Protein AF-A0A812VQS3-F1 (afdb_monomer)

Foldseek 3Di:
DDDDDDDPPPPPPPPPPVPPPDVVVVVVVVNDDADEDAQDAVVQEDEFEDHYEAAQVGHEREERHEYAYEPHYEYEYNHAHEYAYEYEYFAEYHYEYPLDEDQWANYEYAAEYEYDAPGAYEWENFHYDNPDPQDPPPDPRPPVPQTRFEFHYGHQEYEYQAEEYHFYHTCGQEQQGYEYHAQAYEYQAHEYEFEHGQHQAYQQHYEFEHDLVDAAHYAYYNAYEYYYYLGEHEHAFARHYETHSYEHAHAAYEYEFYNAEEQEQQHHEYAAEYEAHAYEYEFYLGEHDLNYEAQHYEYEAEYEHEHYEYYYENGEYNAYHLHYDYHHYYYHYDYPDPDGYDYYHYNRYYND

Structure (mmCIF, N/CA/C/O backbone):
data_AF-A0A812VQS3-F1
#
_entry.id   AF-A0A812VQS3-F1
#
loop_
_atom_site.group_PDB
_atom_site.id
_atom_site.type_symbol
_atom_site.label_atom_id
_atom_site.label_alt_id
_atom_site.label_comp_id
_atom_site.label_asym_id
_atom_site.label_entity_id
_atom_site.label_seq_id
_atom_site.pdbx_PDB_ins_code
_atom_site.Cartn_x
_atom_site.Cartn_y
_atom_site.Cartn_z
_atom_site.occupancy
_atom_site.B_iso_or_equiv
_atom_site.auth_seq_id
_atom_site.auth_comp_id
_atom_site.auth_asym_id
_atom_site.auth_atom_id
_atom_site.pdbx_PDB_model_num
ATOM 1 N N . MET A 1 1 ? -34.764 -56.916 50.902 1.00 45.16 1 MET A N 1
ATOM 2 C CA . MET A 1 1 ? -34.585 -56.834 49.437 1.00 45.16 1 MET A CA 1
ATOM 3 C C . MET A 1 1 ? -35.850 -56.209 48.860 1.00 45.16 1 MET A C 1
ATOM 5 O O . MET A 1 1 ? -36.800 -56.916 48.571 1.00 45.16 1 MET A O 1
ATOM 9 N N . PHE A 1 2 ? -35.914 -54.875 48.837 1.00 35.06 2 PHE A N 1
ATOM 10 C CA . PHE A 1 2 ? -37.063 -54.120 48.326 1.00 35.06 2 PHE A CA 1
ATOM 11 C C . PHE A 1 2 ? -36.768 -53.722 46.877 1.00 35.06 2 PHE A C 1
ATOM 13 O O . PHE A 1 2 ? -35.858 -52.934 46.632 1.00 35.06 2 PHE A O 1
ATOM 20 N N . MET A 1 3 ? -37.504 -54.300 45.926 1.00 40.59 3 MET A N 1
ATOM 21 C CA . MET A 1 3 ? -37.503 -53.864 44.528 1.00 40.59 3 MET A CA 1
ATOM 22 C C . MET A 1 3 ? -38.554 -52.767 44.367 1.00 40.59 3 MET A C 1
ATOM 24 O O . MET A 1 3 ? -39.749 -53.031 44.463 1.00 40.59 3 MET A O 1
ATOM 28 N N . ILE A 1 4 ? -38.104 -51.536 44.133 1.00 47.97 4 ILE A N 1
ATOM 29 C CA . ILE A 1 4 ? -38.969 -50.423 43.735 1.00 47.97 4 ILE A CA 1
ATOM 30 C C . ILE A 1 4 ? -39.046 -50.446 42.207 1.00 47.97 4 ILE A C 1
ATOM 32 O O . ILE A 1 4 ? -38.079 -50.119 41.520 1.00 47.97 4 ILE A O 1
ATOM 36 N N . ALA A 1 5 ? -40.192 -50.875 41.682 1.00 49.62 5 ALA A N 1
ATOM 37 C CA . ALA A 1 5 ? -40.507 -50.819 40.262 1.00 49.62 5 ALA A CA 1
ATOM 38 C C . ALA A 1 5 ? -40.850 -49.373 39.866 1.00 49.62 5 ALA A C 1
ATOM 40 O O . ALA A 1 5 ? -41.785 -48.780 40.403 1.00 49.62 5 ALA A O 1
ATOM 41 N N . TRP A 1 6 ? -40.085 -48.807 38.932 1.00 51.03 6 TRP A N 1
ATOM 42 C CA . TRP A 1 6 ? -40.378 -47.504 38.333 1.00 51.03 6 TRP A CA 1
ATOM 43 C C . TRP A 1 6 ? -41.437 -47.638 37.224 1.00 51.03 6 TRP A C 1
ATOM 45 O O . TRP A 1 6 ? -41.387 -48.607 36.461 1.00 51.03 6 TRP A O 1
ATOM 55 N N . PRO A 1 7 ? -42.373 -46.683 37.075 1.00 52.94 7 PRO A N 1
ATOM 56 C CA . PRO A 1 7 ? -43.402 -46.757 36.044 1.00 52.94 7 PRO A CA 1
ATOM 57 C C . PRO A 1 7 ? -42.862 -46.448 34.638 1.00 52.94 7 PRO A C 1
ATOM 59 O O . PRO A 1 7 ? -42.091 -45.511 34.432 1.00 52.94 7 PRO A O 1
ATOM 62 N N . ALA A 1 8 ? -43.340 -47.201 33.644 1.00 53.81 8 ALA A N 1
ATOM 63 C CA . ALA A 1 8 ? -42.904 -47.167 32.244 1.00 53.81 8 ALA A CA 1
ATOM 64 C C . ALA A 1 8 ? -43.305 -45.908 31.435 1.00 53.81 8 ALA A C 1
ATOM 66 O O . ALA A 1 8 ? -43.051 -45.852 30.235 1.00 53.81 8 ALA A O 1
ATOM 67 N N . TRP A 1 9 ? -43.903 -44.886 32.052 1.00 51.25 9 TRP A N 1
ATOM 68 C CA . TRP A 1 9 ? -44.364 -43.669 31.363 1.00 51.25 9 TRP A CA 1
ATOM 69 C C . TRP A 1 9 ? -43.404 -42.467 31.467 1.00 51.25 9 TRP A C 1
ATOM 71 O O . TRP A 1 9 ? -43.639 -41.437 30.843 1.00 51.25 9 TRP A O 1
ATOM 81 N N . ALA A 1 10 ? -42.262 -42.598 32.149 1.00 47.66 10 ALA A N 1
ATOM 82 C CA . ALA A 1 10 ? -41.266 -41.525 32.289 1.00 47.66 10 ALA A CA 1
ATOM 83 C C . ALA A 1 10 ? -40.237 -41.435 31.131 1.00 47.66 10 ALA A C 1
ATOM 85 O O . ALA A 1 10 ? -39.088 -41.055 31.349 1.00 47.66 10 ALA A O 1
ATOM 86 N N . ARG A 1 11 ? -40.612 -41.800 29.893 1.00 47.78 11 ARG A N 1
ATOM 87 C CA . ARG A 1 11 ? -39.724 -41.757 28.703 1.00 47.78 11 ARG A CA 1
ATOM 88 C C . ARG A 1 11 ? -40.156 -40.795 27.590 1.00 47.78 11 ARG A C 1
ATOM 90 O O . ARG A 1 11 ? -39.576 -40.819 26.512 1.00 47.78 11 ARG A O 1
ATOM 97 N N . CYS A 1 12 ? -41.094 -39.893 27.863 1.00 46.06 12 CYS A N 1
ATOM 98 C CA . CYS A 1 12 ? -41.371 -38.738 27.004 1.00 46.06 12 CYS A CA 1
ATOM 99 C C . CYS A 1 12 ? -40.948 -37.443 27.702 1.00 46.06 12 CYS A C 1
ATOM 101 O O . CYS A 1 12 ? -41.741 -36.516 27.850 1.00 46.06 12 CYS A O 1
ATOM 103 N N . LEU A 1 13 ? -39.688 -37.363 28.143 1.00 45.84 13 LEU A N 1
ATOM 104 C CA . LEU A 1 13 ? -39.089 -36.057 28.388 1.00 45.84 13 LEU A CA 1
ATOM 105 C C . LEU A 1 13 ? -38.811 -35.458 27.010 1.00 45.84 13 LEU A C 1
ATOM 107 O O . LEU A 1 13 ? -37.831 -35.792 26.347 1.00 45.84 13 LEU A O 1
ATOM 111 N N . CYS A 1 14 ? -39.778 -34.669 26.552 1.00 46.53 14 CYS A N 1
ATOM 112 C CA . CYS A 1 14 ? -39.723 -33.879 25.342 1.00 46.53 14 CYS A CA 1
ATOM 113 C C . CYS A 1 14 ? -38.407 -33.097 25.358 1.00 46.53 14 CYS A C 1
ATOM 115 O O . CYS A 1 14 ? -38.252 -32.136 26.113 1.00 46.53 14 CYS A O 1
ATOM 117 N N . VAL A 1 15 ? -37.447 -33.539 24.548 1.00 49.53 15 VAL A N 1
ATOM 118 C CA . VAL A 1 15 ? -36.278 -32.755 24.173 1.00 49.53 15 VAL A CA 1
ATOM 119 C C . VAL A 1 15 ? -36.818 -31.617 23.310 1.00 49.53 15 VAL A C 1
ATOM 121 O O . VAL A 1 15 ? -36.749 -31.637 22.086 1.00 49.53 15 VAL A O 1
ATOM 124 N N . ILE A 1 16 ? -37.412 -30.617 23.961 1.00 49.47 16 ILE A N 1
ATOM 125 C CA . ILE A 1 16 ? -37.501 -29.273 23.414 1.00 49.47 16 ILE A CA 1
ATOM 126 C C . ILE A 1 16 ? -36.060 -28.776 23.478 1.00 49.47 16 ILE A C 1
ATOM 128 O O . ILE A 1 16 ? -35.657 -28.062 24.393 1.00 49.47 16 ILE A O 1
ATOM 132 N N . LEU A 1 17 ? -35.243 -29.224 22.520 1.00 50.31 17 LEU A N 1
ATOM 133 C CA . LEU A 1 17 ? -34.121 -28.428 22.062 1.00 50.31 17 LEU A CA 1
ATOM 134 C C . LEU A 1 17 ? -34.777 -27.141 21.592 1.00 50.31 17 LEU A C 1
ATOM 136 O O . LEU A 1 17 ? -35.300 -27.073 20.482 1.00 50.31 17 LEU A O 1
ATOM 140 N N . ALA A 1 18 ? -34.850 -26.162 22.494 1.00 49.78 18 ALA A N 1
ATOM 141 C CA . ALA A 1 18 ? -35.115 -24.793 22.130 1.00 49.78 18 ALA A CA 1
ATOM 142 C C . ALA A 1 18 ? -34.107 -24.501 21.025 1.00 49.78 18 ALA A C 1
ATOM 144 O O . ALA A 1 18 ? -32.900 -24.431 21.269 1.00 49.78 18 ALA A O 1
ATOM 145 N N . VAL A 1 19 ? -34.599 -24.473 19.787 1.00 57.62 19 VAL A N 1
ATOM 146 C CA . VAL A 1 19 ? -33.839 -24.041 18.628 1.00 57.62 19 VAL A CA 1
ATOM 147 C C . VAL A 1 19 ? -33.639 -22.559 18.871 1.00 57.62 19 VAL A C 1
ATOM 149 O O . VAL A 1 19 ? -34.411 -21.730 18.402 1.00 57.62 19 VAL A O 1
ATOM 152 N N . PHE A 1 20 ? -32.659 -22.226 19.711 1.00 54.69 20 PHE A N 1
ATOM 153 C CA . PHE A 1 20 ? -32.191 -20.868 19.840 1.00 54.69 20 PHE A CA 1
ATOM 154 C C . PHE A 1 20 ? -31.740 -20.493 18.433 1.00 54.69 20 PHE A C 1
ATOM 156 O O . PHE A 1 20 ? -30.855 -21.168 17.886 1.00 54.69 20 PHE A O 1
ATOM 163 N N . PRO A 1 21 ? -32.391 -19.510 17.788 1.00 58.94 21 PRO A N 1
ATOM 164 C CA . PRO A 1 21 ? -31.934 -19.057 16.493 1.00 58.94 21 PRO A CA 1
ATOM 165 C C . PRO A 1 21 ? -30.455 -18.712 16.654 1.00 58.94 21 PRO A C 1
ATOM 167 O O . PRO A 1 21 ? -30.078 -18.001 17.587 1.00 58.94 21 PRO A O 1
ATOM 170 N N . ARG A 1 22 ? -29.602 -19.287 15.793 1.00 60.00 22 ARG A N 1
ATOM 171 C CA . ARG A 1 22 ? -28.172 -18.949 15.766 1.00 60.00 22 ARG A CA 1
ATOM 172 C C . ARG A 1 22 ? -28.059 -17.425 15.807 1.00 60.00 22 ARG A C 1
ATOM 174 O O . ARG A 1 22 ? -28.824 -16.766 15.107 1.00 60.00 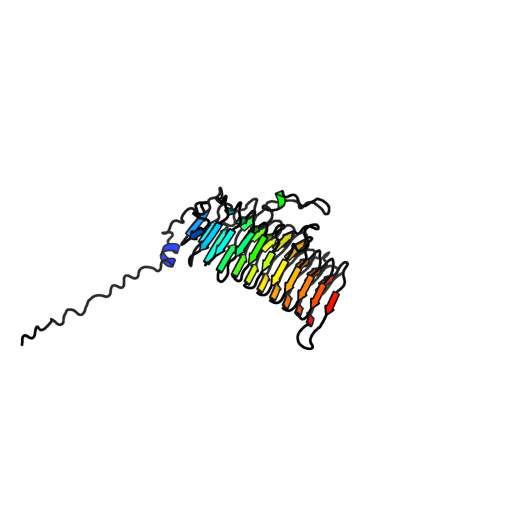22 ARG A O 1
ATOM 181 N N . ALA A 1 23 ? -27.129 -16.879 16.589 1.00 61.50 23 ALA A N 1
ATOM 182 C CA . ALA A 1 23 ? -26.964 -15.430 16.761 1.00 61.50 23 ALA A CA 1
ATOM 183 C C . ALA A 1 23 ? -26.954 -14.661 15.419 1.00 61.50 23 ALA A C 1
ATOM 185 O O . ALA A 1 23 ? -27.573 -13.608 15.296 1.00 61.50 23 ALA A O 1
ATOM 186 N N . SER A 1 24 ? -26.394 -15.269 14.367 1.00 59.22 24 SER A N 1
ATOM 187 C CA . SER A 1 24 ? -26.394 -14.733 13.000 1.00 59.22 24 SER A CA 1
ATOM 188 C C . SER A 1 24 ? -27.780 -14.561 12.353 1.00 59.22 24 SER A C 1
ATOM 190 O O . SER A 1 24 ? -27.934 -13.768 11.427 1.00 59.22 24 SER A O 1
ATOM 192 N N . HIS A 1 25 ? -28.803 -15.289 12.806 1.00 60.12 25 HIS A N 1
ATOM 193 C CA . HIS A 1 25 ? -30.193 -15.117 12.376 1.00 60.12 25 HIS A CA 1
ATOM 194 C C . HIS A 1 25 ? -30.860 -13.946 13.115 1.00 60.12 25 HIS A C 1
ATOM 196 O O . HIS A 1 25 ? -31.610 -13.197 12.497 1.00 60.12 25 HIS A O 1
ATOM 202 N N . MET A 1 26 ? -30.554 -13.734 14.402 1.00 59.62 26 MET A N 1
ATOM 203 C CA . MET A 1 26 ? -31.067 -12.584 15.166 1.00 59.62 26 MET A CA 1
ATOM 204 C C . MET A 1 26 ? -30.457 -11.253 14.706 1.00 59.62 26 MET A C 1
ATOM 206 O O . MET A 1 26 ? -31.154 -10.240 14.679 1.00 59.62 26 MET A O 1
ATOM 210 N N . GLU A 1 27 ? -29.200 -11.255 14.253 1.00 59.44 27 GLU A N 1
ATOM 211 C CA . GLU A 1 27 ? -28.574 -10.080 13.627 1.00 59.44 27 GLU A CA 1
ATOM 212 C C . GLU A 1 27 ? -29.280 -9.647 12.339 1.00 59.44 27 GLU A C 1
ATOM 214 O O . GLU A 1 27 ? -29.502 -8.455 12.137 1.00 59.44 27 GLU A O 1
ATOM 219 N N . ARG A 1 28 ? -29.709 -10.591 11.487 1.00 61.34 28 ARG A N 1
ATOM 220 C CA . ARG A 1 28 ? -30.479 -10.254 10.271 1.00 61.34 28 ARG A CA 1
ATOM 221 C C . ARG A 1 28 ? -31.841 -9.642 10.576 1.00 61.34 28 ARG A C 1
ATOM 223 O O . ARG A 1 28 ? -32.379 -8.929 9.738 1.00 61.34 28 ARG A O 1
ATOM 230 N N . LEU A 1 29 ? -32.389 -9.921 11.755 1.00 73.44 29 LEU A N 1
ATOM 231 C CA . LEU A 1 29 ? -33.653 -9.354 12.212 1.00 73.44 29 LEU A CA 1
ATOM 232 C C . LEU A 1 29 ? -33.477 -7.974 12.871 1.00 73.44 29 LEU A C 1
ATOM 234 O O . LEU A 1 29 ? -34.452 -7.425 13.375 1.00 73.44 29 LEU A O 1
ATOM 238 N N . GLY A 1 30 ? -32.258 -7.413 12.889 1.00 66.56 30 GLY A N 1
ATOM 239 C CA . GLY A 1 30 ? -31.988 -6.084 13.446 1.00 66.56 30 GLY A CA 1
ATOM 240 C C . GLY A 1 30 ? -32.137 -5.999 14.968 1.00 66.56 30 GLY A C 1
ATOM 241 O O . GLY A 1 30 ? -32.301 -4.908 15.504 1.00 66.56 30 GLY A O 1
ATOM 242 N N . MET A 1 31 ? -32.105 -7.134 15.678 1.00 72.62 31 MET A N 1
ATOM 243 C CA . MET A 1 31 ? -32.387 -7.176 17.120 1.00 72.62 31 MET A CA 1
ATOM 244 C C . MET A 1 31 ? -31.191 -6.801 18.008 1.00 72.62 31 MET A C 1
ATOM 246 O O . MET A 1 31 ? -31.374 -6.580 19.202 1.00 72.62 31 MET A O 1
ATOM 250 N N . VAL A 1 32 ? -29.975 -6.721 17.458 1.00 78.94 32 VAL A N 1
ATOM 251 C CA . VAL A 1 32 ? -28.779 -6.308 18.208 1.00 78.94 32 VAL A CA 1
ATOM 252 C C . VAL A 1 32 ? -28.392 -4.905 17.763 1.00 78.94 32 VAL A C 1
ATOM 254 O O . VAL A 1 32 ? -27.900 -4.717 16.650 1.00 78.94 32 VAL A O 1
ATOM 257 N N . GLN A 1 33 ? -28.630 -3.914 18.623 1.00 88.81 33 GLN A N 1
ATOM 258 C CA . GLN A 1 33 ? -28.158 -2.558 18.363 1.00 88.81 33 GLN A CA 1
ATOM 259 C C . GLN A 1 33 ? -26.628 -2.511 18.492 1.00 88.81 33 GLN A C 1
ATOM 261 O O . GLN A 1 33 ? -26.087 -3.027 19.475 1.00 88.81 33 G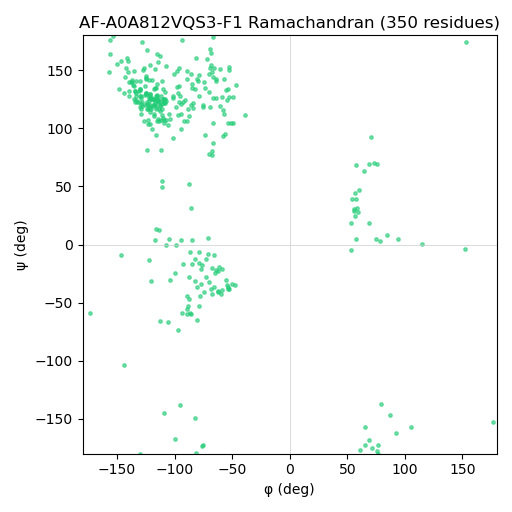LN A O 1
ATOM 266 N N . PRO A 1 34 ? -25.914 -1.922 17.517 1.00 92.62 34 PRO A N 1
ATOM 267 C CA . PRO A 1 34 ? -24.470 -1.784 17.602 1.00 92.62 34 PRO A CA 1
ATOM 268 C C . PRO A 1 34 ? -24.091 -0.881 18.779 1.00 92.62 34 PRO A C 1
ATOM 270 O O . PRO A 1 34 ? -24.755 0.114 19.070 1.00 92.62 34 PRO A O 1
ATOM 273 N N . THR A 1 35 ? -23.001 -1.228 19.457 1.00 96.94 35 THR A N 1
ATOM 274 C CA . THR A 1 35 ? -22.474 -0.447 20.581 1.00 96.94 35 THR A CA 1
ATOM 275 C C . THR A 1 35 ? -21.627 0.700 20.043 1.00 96.94 35 THR A C 1
ATOM 277 O O . THR A 1 35 ? -20.779 0.496 19.179 1.00 96.94 35 THR A O 1
ATOM 280 N N . VAL A 1 36 ? -21.806 1.920 20.542 1.00 97.31 36 VAL A N 1
ATOM 281 C CA . VAL A 1 36 ? -20.925 3.029 20.146 1.00 97.31 36 VAL A CA 1
ATOM 282 C C . VAL A 1 36 ? -19.502 2.727 20.620 1.00 97.31 36 VAL A C 1
ATOM 284 O O . VAL A 1 36 ? -19.283 2.443 21.799 1.00 97.31 36 VAL A O 1
ATOM 287 N N . LEU A 1 37 ? -18.530 2.776 19.706 1.00 97.12 37 LEU A N 1
ATOM 288 C CA . LEU A 1 37 ? -17.126 2.620 20.054 1.00 97.12 37 LEU A CA 1
ATOM 289 C C . LEU A 1 37 ? -16.683 3.846 20.852 1.00 97.12 37 LEU A C 1
ATOM 291 O O . LEU A 1 37 ? -16.730 4.986 20.383 1.00 97.12 37 LEU A O 1
ATOM 295 N N . ASP A 1 38 ? -16.279 3.592 22.083 1.00 95.38 38 ASP A N 1
ATOM 296 C CA . ASP A 1 38 ? -15.711 4.600 22.962 1.00 95.38 38 ASP A CA 1
ATOM 297 C C . ASP A 1 38 ? -14.207 4.726 22.681 1.00 95.38 38 ASP A C 1
ATOM 299 O O . ASP A 1 38 ? -13.530 3.720 22.476 1.00 95.38 38 ASP A O 1
ATOM 303 N N . ALA A 1 39 ? -13.685 5.949 22.641 1.00 93.62 39 ALA A N 1
ATOM 304 C CA . ALA A 1 39 ? -12.304 6.230 22.251 1.00 93.62 39 ALA A CA 1
ATOM 305 C C . ALA A 1 39 ? -11.346 6.159 23.447 1.00 93.62 39 ALA A C 1
ATOM 307 O O . ALA A 1 39 ? -10.608 7.094 23.737 1.00 93.62 39 ALA A O 1
ATOM 308 N N . ARG A 1 40 ? -11.405 5.050 24.188 1.00 94.69 40 ARG A N 1
ATOM 309 C CA . ARG A 1 40 ? -10.562 4.806 25.366 1.00 94.69 40 ARG A CA 1
ATOM 310 C C . ARG A 1 40 ? -9.805 3.501 25.212 1.00 94.69 40 ARG A C 1
ATOM 312 O O . ARG A 1 40 ? -10.416 2.481 24.888 1.00 94.69 40 ARG A O 1
ATOM 319 N N . CYS A 1 41 ? -8.499 3.535 25.444 1.00 93.81 41 CYS A N 1
ATOM 320 C CA . CYS A 1 41 ? -7.654 2.348 25.474 1.00 93.81 41 CYS A CA 1
ATOM 321 C C . CYS A 1 41 ? -7.166 2.119 26.904 1.00 93.81 41 CYS A C 1
ATOM 323 O O . CYS A 1 41 ? -6.076 2.542 27.286 1.00 93.81 41 CYS A O 1
ATOM 325 N N . ASP A 1 42 ? -8.022 1.512 27.724 1.00 87.25 42 ASP A N 1
ATOM 326 C CA . ASP A 1 42 ? -7.744 1.322 29.145 1.00 87.25 42 ASP A CA 1
ATOM 327 C C . ASP A 1 42 ? -6.475 0.468 29.316 1.00 87.25 42 ASP A C 1
ATOM 329 O O . ASP A 1 42 ? -6.396 -0.661 28.839 1.00 87.25 42 ASP A O 1
ATOM 333 N N . SER A 1 43 ? -5.443 1.027 29.955 1.00 89.44 43 SER A N 1
ATOM 334 C CA . SER A 1 43 ? -4.135 0.365 30.114 1.00 89.44 43 SER A CA 1
ATOM 335 C C . SER A 1 43 ? -3.436 -0.007 28.792 1.00 89.44 43 SER A C 1
ATOM 337 O O . SER A 1 43 ? -2.658 -0.959 28.755 1.00 89.44 43 SER A O 1
ATOM 339 N N . GLY A 1 44 ? -3.699 0.734 27.709 1.00 93.69 44 GLY A N 1
ATOM 340 C CA . GLY A 1 44 ? -3.047 0.543 26.407 1.00 93.69 44 GLY A CA 1
ATOM 341 C C . GLY A 1 44 ? -3.594 -0.626 25.583 1.00 93.69 44 GLY A C 1
ATOM 342 O O . GLY A 1 44 ? -3.105 -0.874 24.483 1.00 93.69 44 GLY A O 1
ATOM 343 N N . GLN A 1 45 ? -4.625 -1.332 26.061 1.00 96.81 45 GLN A N 1
ATOM 344 C CA . GLN A 1 45 ? -5.278 -2.404 25.312 1.00 96.81 45 GLN A CA 1
ATOM 345 C C . GLN A 1 45 ? -6.799 -2.331 25.452 1.00 96.81 45 GLN A C 1
ATOM 347 O O . GLN A 1 45 ? -7.343 -2.136 26.532 1.00 96.81 45 GLN A O 1
ATOM 352 N N . ARG A 1 46 ? -7.517 -2.584 24.359 1.00 96.56 46 ARG A N 1
ATOM 353 C CA . ARG A 1 46 ? -8.973 -2.698 24.352 1.00 96.56 46 ARG A CA 1
ATOM 354 C C . ARG A 1 46 ? -9.406 -3.970 23.642 1.00 96.56 46 ARG A C 1
ATOM 356 O O . ARG A 1 46 ? -9.173 -4.150 22.448 1.00 96.56 46 ARG A O 1
ATOM 363 N N . GLN A 1 47 ? -10.083 -4.842 24.380 1.00 97.25 47 GLN A N 1
ATOM 364 C CA . GLN A 1 47 ? -10.721 -6.024 23.816 1.00 97.25 47 GLN A CA 1
ATOM 365 C C . GLN A 1 47 ? -12.113 -5.673 23.286 1.00 97.25 47 GLN A C 1
ATOM 367 O O . GLN A 1 47 ? -12.891 -4.988 23.951 1.00 97.25 47 GLN A O 1
ATOM 372 N N . LEU A 1 48 ? -12.424 -6.144 22.085 1.00 97.44 48 LEU A N 1
ATOM 373 C CA . LEU A 1 48 ? -13.678 -5.891 21.390 1.00 97.44 48 LEU A CA 1
ATOM 374 C C . LEU A 1 48 ? -14.372 -7.220 21.073 1.00 97.44 48 LEU A C 1
ATOM 376 O O . LEU A 1 48 ? -13.721 -8.203 20.718 1.00 97.44 48 LEU A O 1
ATOM 380 N N . SER A 1 49 ? -15.699 -7.238 21.195 1.00 97.44 49 SER A N 1
ATOM 381 C CA . SER A 1 49 ? -16.544 -8.370 20.803 1.00 97.44 49 SER A CA 1
ATOM 382 C C . SER A 1 49 ? -17.909 -7.898 20.323 1.00 97.44 49 SER A C 1
ATOM 384 O O . SER A 1 49 ? -18.550 -7.093 20.997 1.00 97.44 49 SER A O 1
ATOM 386 N N . GLY A 1 50 ? -18.381 -8.437 19.200 1.00 96.12 50 GLY A N 1
ATOM 387 C CA . GLY A 1 50 ? -19.669 -8.065 18.613 1.00 96.12 50 GLY A CA 1
ATOM 388 C C . GLY A 1 50 ? -19.570 -6.857 17.681 1.00 96.12 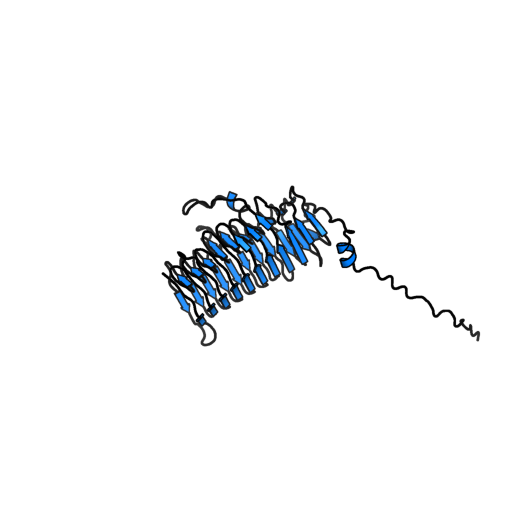50 GLY A C 1
ATOM 389 O O . GLY A 1 50 ? -18.581 -6.699 16.964 1.00 96.12 50 GLY A O 1
ATOM 390 N N . HIS A 1 51 ? -20.621 -6.038 17.639 1.00 97.00 51 HIS A N 1
ATOM 391 C CA . HIS A 1 51 ? -20.785 -4.974 16.646 1.00 97.00 51 HIS A CA 1
ATOM 392 C C . HIS A 1 51 ? -20.626 -3.587 17.263 1.00 97.00 51 HIS A C 1
ATOM 394 O O . HIS A 1 51 ? -21.355 -3.222 18.188 1.00 97.00 51 HIS A O 1
ATOM 400 N N . TYR A 1 52 ? -19.720 -2.800 16.690 1.00 98.12 52 TYR A N 1
ATOM 401 C CA . TYR A 1 52 ? -19.433 -1.437 17.098 1.00 98.12 52 TYR A CA 1
ATOM 402 C C . TYR A 1 52 ? -19.742 -0.424 15.999 1.00 98.12 52 TYR A C 1
ATOM 404 O O . TYR A 1 52 ? -19.624 -0.720 14.810 1.00 98.12 52 TYR A O 1
ATOM 412 N N . LEU A 1 53 ? -20.093 0.787 16.419 1.00 97.69 53 LEU A N 1
ATOM 413 C CA . LEU A 1 53 ? -20.356 1.938 15.564 1.00 97.69 53 LEU A CA 1
ATOM 414 C C . LEU A 1 53 ? -19.409 3.086 15.924 1.00 97.69 53 LEU A C 1
ATOM 416 O O . LEU A 1 53 ? -19.338 3.486 17.088 1.00 97.69 53 LEU A O 1
ATOM 420 N N . VAL A 1 54 ? -18.741 3.665 14.933 1.00 97.62 54 VAL A N 1
ATOM 421 C CA . VAL A 1 54 ? -18.099 4.980 15.047 1.00 97.62 54 VAL A CA 1
ATOM 422 C C . VAL A 1 54 ? -19.051 6.003 14.424 1.00 97.62 54 VAL A C 1
ATOM 424 O O . VAL A 1 54 ? -19.370 5.863 13.243 1.00 97.62 54 VAL A O 1
ATOM 427 N N . PRO A 1 55 ? -19.556 6.989 15.188 1.00 96.88 55 PRO A N 1
ATOM 428 C CA . PRO A 1 55 ? -20.514 7.970 14.676 1.00 96.88 55 PRO A CA 1
ATOM 429 C C . PRO A 1 55 ? -19.865 8.931 13.672 1.00 96.88 55 PRO A C 1
ATOM 431 O O . PRO A 1 55 ? -18.644 9.006 13.597 1.00 96.88 55 PRO A O 1
ATOM 434 N N . GLU A 1 56 ? -20.682 9.711 12.959 1.00 94.94 56 GLU A N 1
ATOM 435 C CA . GLU A 1 56 ? -20.255 10.670 11.919 1.00 94.94 56 GLU A CA 1
ATOM 436 C C . GLU A 1 56 ? -19.186 11.666 12.388 1.00 94.94 56 GLU A C 1
ATOM 438 O O . GLU A 1 56 ? -18.256 11.976 11.651 1.00 94.94 56 GLU A O 1
ATOM 443 N N . VAL A 1 57 ? -19.264 12.112 13.646 1.00 94.81 57 VAL A N 1
ATOM 444 C CA . VAL A 1 57 ? -18.255 13.004 14.253 1.00 94.81 57 VAL A CA 1
ATOM 445 C C . VAL A 1 57 ? -16.876 12.349 14.412 1.00 94.81 57 VAL A C 1
ATOM 447 O O . VAL A 1 57 ? -15.914 13.020 14.770 1.00 94.81 57 VAL A O 1
ATOM 450 N N . GLY A 1 58 ? -16.778 11.041 14.179 1.00 95.94 58 GLY A N 1
ATOM 451 C CA . GLY A 1 58 ? -15.566 10.260 14.337 1.00 95.94 58 GLY A CA 1
ATOM 452 C C . GLY A 1 58 ? -15.215 9.948 15.792 1.00 95.94 58 GLY A C 1
ATOM 453 O O . GLY A 1 58 ? -15.952 10.246 16.747 1.00 95.94 58 GLY A O 1
ATOM 454 N N . ARG A 1 59 ? -14.076 9.280 15.956 1.00 97.19 59 ARG A N 1
ATOM 455 C CA . ARG A 1 59 ? -13.460 8.934 17.240 1.00 97.19 59 ARG A CA 1
ATOM 456 C C . ARG A 1 59 ? -11.947 9.023 17.112 1.00 97.19 59 ARG A C 1
ATOM 458 O O . ARG A 1 59 ? -11.390 8.395 16.220 1.00 97.19 59 ARG A O 1
ATOM 465 N N . THR A 1 60 ? -11.319 9.727 18.049 1.00 97.00 60 THR A N 1
ATOM 466 C CA . THR A 1 60 ? -9.861 9.850 18.145 1.00 97.00 60 THR A CA 1
ATOM 467 C C . THR A 1 60 ? -9.385 9.238 19.452 1.00 97.00 60 THR A C 1
ATOM 469 O O . THR A 1 60 ? -9.863 9.627 20.516 1.00 97.00 60 THR A O 1
ATOM 472 N N . PHE A 1 61 ? -8.447 8.301 19.376 1.00 97.00 61 PHE A N 1
ATOM 473 C CA . PHE A 1 61 ? -7.707 7.781 20.522 1.00 97.00 61 PHE A CA 1
ATOM 474 C C . PHE A 1 61 ? -6.440 8.625 20.711 1.00 97.00 61 PHE A C 1
ATOM 476 O O . PHE A 1 61 ? -5.663 8.758 19.768 1.00 97.00 61 PHE A O 1
ATOM 483 N N . SER A 1 62 ? -6.240 9.193 21.901 1.00 95.56 62 SER A N 1
ATOM 484 C CA . SER A 1 62 ? -5.112 10.089 22.215 1.00 95.56 62 SER A CA 1
ATOM 485 C C . SER A 1 62 ? -3.778 9.377 22.436 1.00 95.56 62 SER A C 1
ATOM 487 O O . SER A 1 62 ? -2.721 9.984 22.326 1.00 95.56 62 SER A O 1
ATOM 489 N N . ASP A 1 63 ? -3.819 8.088 22.760 1.00 95.06 63 ASP A N 1
ATOM 490 C CA . ASP A 1 63 ? -2.654 7.325 23.201 1.00 95.06 63 ASP A CA 1
ATOM 491 C C . ASP A 1 63 ? -2.421 6.099 22.317 1.00 95.06 63 ASP A C 1
ATOM 493 O O . ASP A 1 63 ? -3.298 5.675 21.552 1.00 95.06 63 ASP A O 1
ATOM 497 N N . ASP A 1 64 ? -1.241 5.499 22.473 1.00 97.19 64 ASP A N 1
ATOM 498 C CA . ASP A 1 64 ? -0.937 4.188 21.913 1.00 97.19 64 ASP A CA 1
ATOM 499 C C . ASP A 1 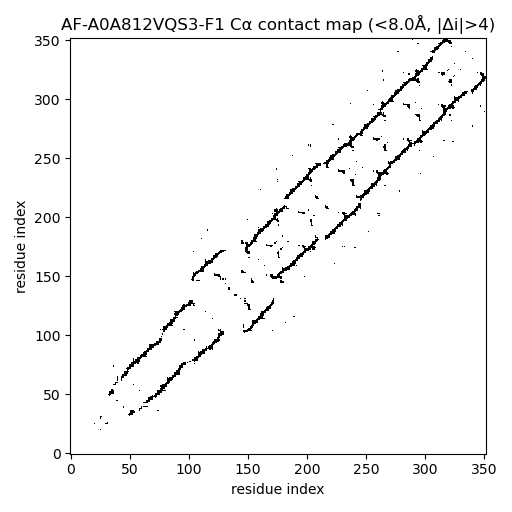64 ? -1.998 3.170 22.343 1.00 97.19 64 ASP A C 1
ATOM 501 O O . ASP A 1 64 ? -2.385 3.087 23.515 1.00 97.19 64 ASP A O 1
ATOM 505 N N . CYS A 1 65 ? -2.477 2.376 21.389 1.00 98.25 65 CYS A N 1
ATOM 506 C CA . CYS A 1 65 ? -3.571 1.457 21.650 1.00 98.25 65 CYS A CA 1
ATOM 507 C C . CYS A 1 65 ? -3.383 0.101 20.979 1.00 98.25 65 CYS A C 1
ATOM 509 O O . CYS A 1 65 ? -2.982 -0.008 19.824 1.00 98.25 65 CYS A O 1
ATOM 511 N N . HIS A 1 66 ? -3.742 -0.960 21.694 1.00 98.31 66 HIS A N 1
ATOM 512 C CA . HIS A 1 66 ? -3.852 -2.309 21.158 1.00 98.31 66 HIS A CA 1
ATOM 513 C C . HIS A 1 66 ? -5.321 -2.730 21.087 1.00 98.31 66 HIS A C 1
ATOM 515 O O . HIS A 1 66 ? -5.942 -3.028 22.105 1.00 98.31 66 HIS A O 1
ATOM 5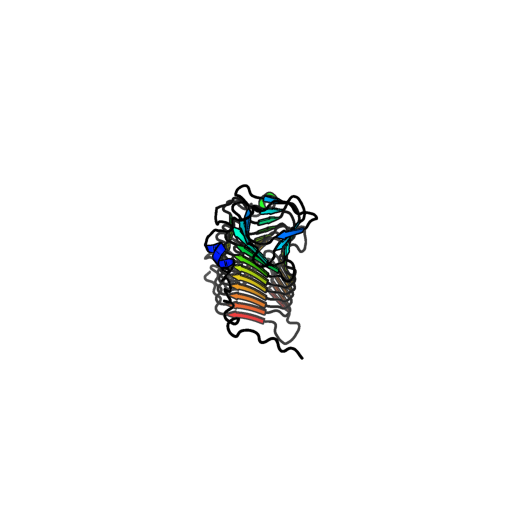21 N N . LEU A 1 67 ? -5.888 -2.794 19.882 1.00 98.12 67 LEU A N 1
ATOM 522 C CA . LEU A 1 67 ? -7.230 -3.331 19.665 1.00 98.12 67 LEU A CA 1
ATOM 523 C C . LEU A 1 67 ? -7.178 -4.842 19.431 1.00 98.12 67 LEU A C 1
ATOM 525 O O . LEU A 1 67 ? -6.637 -5.320 18.431 1.00 98.12 67 LEU A O 1
ATOM 529 N N . LEU A 1 68 ? -7.798 -5.591 20.340 1.00 98.19 68 LEU A N 1
ATOM 530 C CA . LEU A 1 68 ? -7.937 -7.041 20.264 1.00 98.19 68 LEU A CA 1
ATOM 531 C C . LEU A 1 68 ? -9.375 -7.413 19.884 1.00 98.19 68 LEU A C 1
ATOM 533 O O . LEU A 1 68 ? -10.272 -7.382 20.726 1.00 98.19 68 LEU A O 1
ATOM 537 N N . GLY A 1 69 ? -9.597 -7.791 18.627 1.00 98.19 69 GLY A N 1
ATOM 538 C CA . GLY A 1 69 ? -10.894 -8.273 18.154 1.00 98.19 69 GLY A CA 1
ATOM 539 C C . GLY A 1 69 ? -11.100 -9.754 18.437 1.00 98.19 69 GLY A C 1
ATOM 540 O O . GLY A 1 69 ? -10.340 -10.599 17.961 1.00 98.19 69 GLY A O 1
ATOM 541 N N . LEU A 1 70 ? -12.156 -10.097 19.170 1.00 98.19 70 LEU A N 1
ATOM 542 C CA . LEU A 1 70 ? -12.624 -11.478 19.264 1.00 98.19 70 LEU A CA 1
ATOM 543 C C . LEU A 1 70 ? -13.292 -11.928 17.947 1.00 98.19 70 LEU A C 1
ATOM 545 O O . LEU A 1 70 ? -13.698 -11.079 17.150 1.00 98.19 70 LEU A O 1
ATOM 549 N N . PRO A 1 71 ? -13.419 -13.243 17.684 1.00 97.56 71 PRO A N 1
ATOM 550 C CA . PRO A 1 71 ? -14.050 -13.746 16.464 1.00 97.56 71 PRO A CA 1
ATOM 551 C C . PRO A 1 71 ? -15.411 -13.094 16.179 1.00 97.56 71 PRO A C 1
ATOM 553 O O . PRO A 1 71 ? -16.292 -13.094 17.038 1.00 97.56 71 PRO A O 1
ATOM 556 N N . GLY A 1 72 ? -15.578 -12.548 14.970 1.00 95.25 72 GLY A N 1
ATOM 557 C CA . GLY A 1 72 ? -16.808 -11.868 14.552 1.00 95.25 72 GLY A CA 1
ATOM 558 C C . GLY A 1 72 ? -16.905 -10.395 14.961 1.00 95.25 72 GLY A C 1
ATOM 559 O O . GLY A 1 72 ? -17.957 -9.791 14.773 1.00 95.25 72 GLY A O 1
ATOM 560 N N . THR A 1 73 ? -15.839 -9.795 15.500 1.00 98.06 73 THR A N 1
ATOM 561 C CA . THR A 1 73 ? -15.849 -8.365 15.834 1.00 98.06 73 THR A CA 1
ATOM 562 C C . THR A 1 73 ? -15.937 -7.511 14.574 1.00 98.06 73 THR A C 1
ATOM 564 O O . THR A 1 73 ? -15.102 -7.607 13.668 1.00 98.06 73 THR A O 1
ATOM 567 N N . ARG A 1 74 ? -16.932 -6.623 14.549 1.00 98.00 74 ARG A N 1
ATOM 568 C CA . ARG A 1 74 ? -17.189 -5.696 13.447 1.00 98.00 74 ARG A CA 1
ATOM 569 C C . ARG A 1 74 ? -17.245 -4.261 13.951 1.00 98.00 74 ARG A C 1
ATOM 571 O O . ARG A 1 74 ? -17.903 -3.988 14.948 1.00 98.00 74 ARG A O 1
ATOM 578 N N . ILE A 1 75 ? -16.608 -3.345 13.232 1.00 98.25 75 ILE A N 1
ATOM 579 C CA . ILE A 1 75 ? -16.654 -1.902 13.472 1.00 98.25 75 ILE A CA 1
ATOM 580 C C . ILE A 1 75 ? -17.185 -1.236 12.200 1.00 98.25 75 ILE A C 1
ATOM 582 O O . ILE A 1 75 ? -16.595 -1.374 11.131 1.00 98.25 75 ILE A O 1
ATOM 586 N N . VAL A 1 76 ? -18.310 -0.533 12.303 1.00 97.94 76 VAL A N 1
ATOM 587 C CA . VAL A 1 76 ? -18.901 0.237 11.201 1.00 97.94 76 VAL A CA 1
ATOM 588 C C . VAL A 1 76 ? -18.578 1.712 11.399 1.00 97.94 76 VAL A C 1
ATOM 590 O O . VAL A 1 76 ? -18.848 2.269 12.463 1.00 97.94 76 VAL A O 1
ATOM 593 N N . LEU A 1 77 ? -17.990 2.332 10.382 1.00 97.75 77 LEU A N 1
ATOM 594 C CA . LEU A 1 77 ? -17.514 3.709 10.423 1.00 97.75 77 LEU A CA 1
ATOM 595 C C . LEU A 1 77 ? -18.470 4.621 9.657 1.00 97.75 77 LEU A C 1
ATOM 597 O O . LEU A 1 77 ? -18.504 4.564 8.432 1.00 97.75 77 LEU A O 1
ATOM 601 N N . HIS A 1 78 ? -19.225 5.454 10.374 1.00 96.19 78 HIS A N 1
ATOM 602 C CA . HIS A 1 78 ? -19.930 6.605 9.790 1.00 96.19 78 HIS A CA 1
ATOM 603 C C . HIS A 1 78 ? -19.036 7.849 9.763 1.00 96.19 78 HIS A C 1
ATOM 605 O O . HIS A 1 78 ? -19.178 8.711 8.904 1.00 96.19 78 HIS A O 1
ATOM 611 N N . GLY A 1 79 ? -18.096 7.932 10.704 1.00 95.12 79 GLY A N 1
ATOM 612 C CA . GLY A 1 79 ? -17.043 8.939 10.741 1.00 95.12 79 GLY A CA 1
ATOM 613 C C . GLY A 1 79 ? -15.663 8.302 10.898 1.00 95.12 79 GLY A C 1
ATOM 614 O O . GLY A 1 79 ? -15.557 7.086 11.101 1.00 95.12 79 GLY A O 1
ATOM 615 N N . PRO A 1 80 ? -14.596 9.110 10.819 1.00 95.62 80 PRO A N 1
ATOM 616 C CA . PRO A 1 80 ? -13.226 8.620 10.884 1.00 95.62 80 PRO A CA 1
ATOM 617 C C . PRO A 1 80 ? -12.887 8.042 12.265 1.00 95.62 80 PRO A C 1
ATOM 619 O O . PRO A 1 80 ? -13.315 8.553 13.300 1.00 95.62 80 PRO A O 1
ATOM 622 N N . LEU A 1 81 ? -12.081 6.986 12.269 1.00 97.25 81 LEU A N 1
ATOM 623 C CA . LEU A 1 81 ? -11.469 6.371 13.439 1.00 97.25 81 LEU A CA 1
ATOM 624 C C . LEU A 1 81 ? -9.963 6.644 13.400 1.00 97.25 81 LEU A C 1
ATOM 626 O O . LEU A 1 81 ? -9.247 6.094 12.562 1.00 97.25 81 LEU A O 1
ATOM 630 N N . THR A 1 82 ? -9.491 7.505 14.294 1.00 96.81 82 THR A N 1
ATOM 631 C CA . THR A 1 82 ? -8.115 8.005 14.304 1.00 96.81 82 THR A CA 1
ATOM 632 C C . THR A 1 82 ? -7.384 7.686 15.608 1.00 96.81 82 THR A C 1
ATOM 634 O O . THR A 1 82 ? -7.999 7.527 16.664 1.00 96.81 82 THR A O 1
ATOM 637 N N . PHE A 1 83 ? -6.056 7.605 15.534 1.00 96.69 83 PHE A N 1
ATOM 638 C CA . PHE A 1 83 ? -5.157 7.360 16.665 1.00 96.69 83 PHE A CA 1
ATOM 639 C C . PHE A 1 83 ? -4.002 8.364 16.628 1.00 96.69 83 PHE A C 1
ATOM 641 O O . PHE A 1 83 ? -3.292 8.427 15.629 1.00 96.69 83 PHE A O 1
ATOM 648 N N . GLU A 1 84 ? -3.808 9.148 17.686 1.00 95.38 84 GLU A N 1
ATOM 649 C CA . GLU A 1 84 ? -2.672 10.077 17.838 1.00 95.38 84 GLU A CA 1
ATOM 650 C C . GLU A 1 84 ? -1.356 9.339 18.115 1.00 95.38 84 GLU A C 1
ATOM 652 O O . GLU A 1 84 ? -0.291 9.809 17.726 1.00 95.38 84 GLU A O 1
ATOM 657 N N . GLY A 1 85 ? -1.437 8.157 18.727 1.00 95.44 85 GLY A N 1
ATOM 658 C CA . GLY A 1 85 ? -0.310 7.255 18.934 1.00 95.44 85 GLY A CA 1
ATOM 659 C C . GLY A 1 85 ? -0.246 6.108 17.925 1.00 95.44 85 GLY A C 1
ATOM 660 O O . GLY A 1 85 ? -0.955 6.074 16.914 1.00 95.44 85 GLY A O 1
ATOM 661 N N . ASN A 1 86 ? 0.594 5.128 18.242 1.00 97.75 86 ASN A N 1
ATOM 662 C CA . ASN A 1 86 ? 0.697 3.856 17.537 1.00 97.75 86 ASN A CA 1
ATOM 663 C C . ASN A 1 86 ? -0.545 2.993 17.772 1.00 97.75 86 ASN A C 1
ATOM 665 O O . ASN A 1 86 ? -1.174 3.028 18.831 1.00 97.75 86 ASN A O 1
ATOM 669 N N . ILE A 1 87 ? -0.864 2.138 16.806 1.00 98.38 87 ILE A N 1
ATOM 670 C CA . ILE A 1 87 ? -2.005 1.231 16.905 1.00 98.38 87 ILE A CA 1
ATOM 671 C C . ILE A 1 87 ? -1.585 -0.189 16.556 1.00 98.38 87 ILE A C 1
ATOM 673 O O . ILE A 1 87 ? -1.111 -0.468 15.457 1.00 98.38 87 ILE A O 1
ATOM 677 N N . LYS A 1 88 ? -1.793 -1.122 17.486 1.00 98.69 88 LYS A N 1
ATOM 678 C CA . LYS A 1 88 ? -1.652 -2.559 17.239 1.00 98.69 88 LYS A CA 1
ATOM 679 C C . LYS A 1 88 ? -3.029 -3.184 17.054 1.00 98.69 88 LYS A C 1
ATOM 681 O O . LYS A 1 88 ? -3.903 -3.027 17.899 1.00 98.69 88 LYS A O 1
ATOM 686 N N . LEU A 1 89 ? -3.223 -3.921 15.968 1.00 98.62 89 LEU A N 1
ATOM 687 C CA . LEU A 1 89 ? -4.437 -4.683 15.691 1.00 98.62 89 LEU A CA 1
ATOM 688 C C . LEU A 1 89 ? -4.152 -6.175 15.852 1.00 98.62 89 LEU A C 1
ATOM 690 O O . LEU A 1 89 ? -3.162 -6.693 15.327 1.00 98.62 89 LEU A O 1
ATOM 694 N N . SER A 1 90 ? -5.012 -6.879 16.586 1.00 98.69 90 SER A N 1
ATOM 695 C CA . SER A 1 90 ? -4.893 -8.327 16.775 1.00 98.69 90 SER A CA 1
ATOM 696 C C . SER A 1 90 ? -6.233 -9.049 16.776 1.00 98.69 90 SER A C 1
ATOM 698 O O . SER A 1 90 ? -7.280 -8.455 17.038 1.00 98.69 90 SER A O 1
ATOM 700 N N . GLY A 1 91 ? -6.188 -10.358 16.530 1.00 98.19 91 GLY A N 1
ATOM 701 C CA . GLY A 1 91 ? -7.371 -11.213 16.515 1.00 98.19 91 GLY A CA 1
ATOM 702 C C . GLY A 1 91 ? -8.151 -11.082 15.208 1.00 98.19 91 GLY A C 1
ATOM 703 O O . GLY A 1 91 ? -7.555 -11.087 14.135 1.00 98.19 91 GLY A O 1
ATOM 704 N N . ASN A 1 92 ? -9.478 -11.002 15.273 1.00 98.50 92 ASN A N 1
ATOM 705 C CA . ASN A 1 92 ? -10.352 -10.913 14.104 1.00 98.50 92 ASN A CA 1
ATOM 706 C C . ASN A 1 92 ? -11.117 -9.586 14.125 1.00 98.50 92 ASN A C 1
ATOM 708 O O . ASN A 1 92 ? -11.977 -9.384 14.980 1.00 98.50 92 ASN A O 1
ATOM 712 N N . LEU A 1 93 ? -10.793 -8.683 13.200 1.00 98.50 93 LEU A N 1
ATOM 713 C CA . LEU A 1 93 ? -11.426 -7.369 13.099 1.00 98.50 93 LEU A CA 1
ATOM 714 C C . LEU A 1 93 ? -11.896 -7.125 11.669 1.00 98.50 93 LEU A C 1
ATOM 716 O O . LEU A 1 93 ? -11.109 -7.186 10.724 1.00 98.50 93 LEU A O 1
ATOM 720 N N . THR A 1 94 ? -13.177 -6.797 11.520 1.00 98.56 94 THR A N 1
ATOM 721 C CA . THR A 1 94 ? -13.736 -6.277 10.268 1.00 98.56 94 THR A CA 1
ATOM 722 C C . THR A 1 94 ? -14.146 -4.827 10.467 1.00 98.56 94 THR A C 1
ATOM 724 O O . THR A 1 94 ? -15.057 -4.539 11.237 1.00 98.56 94 THR A O 1
ATOM 727 N N . ILE A 1 95 ? -13.481 -3.916 9.771 1.00 98.44 95 ILE A N 1
ATOM 728 C CA . ILE A 1 95 ? -13.730 -2.480 9.796 1.00 98.44 95 ILE A CA 1
ATOM 729 C C . ILE A 1 95 ? -14.324 -2.094 8.439 1.00 98.44 95 ILE A C 1
ATOM 731 O O . ILE A 1 95 ? -13.760 -2.394 7.386 1.00 98.44 95 ILE A O 1
ATOM 735 N N . THR A 1 96 ? -15.492 -1.462 8.439 1.00 98.31 96 THR A N 1
ATOM 736 C CA . THR A 1 96 ? -16.212 -1.147 7.199 1.00 98.31 96 THR A CA 1
ATOM 737 C C . THR A 1 96 ? -16.705 0.287 7.242 1.00 98.31 96 THR A C 1
ATOM 739 O O . THR A 1 96 ? -17.461 0.647 8.145 1.00 98.31 96 THR A O 1
ATOM 742 N N . GLY A 1 97 ? -16.299 1.091 6.265 1.00 97.31 97 GLY A N 1
ATOM 743 C CA . GLY A 1 97 ? -16.900 2.394 6.022 1.00 97.31 97 GLY A CA 1
ATOM 744 C C . GLY A 1 97 ? -18.326 2.270 5.500 1.00 97.31 97 GLY A C 1
ATOM 745 O O . GLY A 1 97 ? -18.705 1.269 4.888 1.00 97.31 97 GLY A O 1
ATOM 746 N N . THR A 1 98 ? -19.138 3.294 5.730 1.00 95.44 98 THR A N 1
ATOM 747 C CA . THR A 1 98 ? -20.494 3.385 5.168 1.00 95.44 98 THR A CA 1
ATOM 748 C C . THR A 1 98 ? -20.501 3.639 3.659 1.00 95.44 98 THR A C 1
ATOM 750 O O . THR A 1 98 ? -21.559 3.565 3.039 1.00 95.44 98 THR A O 1
ATOM 753 N N . GLY A 1 99 ? -19.342 3.909 3.046 1.00 82.56 99 GLY A N 1
ATOM 754 C CA . GLY A 1 99 ? -19.234 4.371 1.659 1.00 82.56 99 GLY A CA 1
ATOM 755 C C . GLY A 1 99 ? -19.639 5.838 1.489 1.00 82.56 99 GLY A C 1
ATOM 756 O O . GLY A 1 99 ? -19.684 6.349 0.369 1.00 82.56 99 GLY A O 1
ATOM 757 N N . GLU A 1 100 ? -19.938 6.530 2.591 1.00 85.88 100 GLU A N 1
ATOM 758 C CA . GLU A 1 100 ? -20.104 7.976 2.590 1.00 85.88 100 GLU A CA 1
ATOM 759 C C . GLU A 1 100 ? -18.771 8.650 2.272 1.00 85.88 100 GLU A C 1
ATOM 761 O O . GLU A 1 100 ? -17.688 8.106 2.495 1.00 85.88 100 GLU A O 1
ATOM 766 N N . LYS A 1 101 ? -18.861 9.838 1.676 1.00 83.25 101 LYS A N 1
ATOM 767 C CA . LYS A 1 101 ? -17.678 10.578 1.250 1.00 83.25 101 LYS A CA 1
ATOM 768 C C . LYS A 1 101 ? -17.060 11.258 2.459 1.00 83.25 101 LYS A C 1
ATOM 770 O O . LYS A 1 101 ? -17.744 12.018 3.141 1.00 83.25 101 LYS A O 1
ATOM 775 N N . TRP A 1 102 ? -15.767 11.049 2.656 1.00 87.69 102 TRP A N 1
ATOM 776 C CA . TRP A 1 102 ? -14.995 11.718 3.695 1.00 87.69 102 TRP A CA 1
ATOM 777 C C . TRP A 1 102 ? -13.923 12.626 3.107 1.00 87.69 102 TRP A C 1
ATOM 779 O O . TRP A 1 102 ? -13.572 12.535 1.928 1.00 87.69 102 TRP A O 1
ATOM 789 N N . GLU A 1 103 ? -13.405 13.504 3.961 1.00 89.19 103 GLU A N 1
ATOM 790 C CA . GLU A 1 103 ? -12.288 14.396 3.636 1.00 89.19 103 GLU A CA 1
ATOM 791 C C . GLU A 1 103 ? -10.917 13.838 4.063 1.00 89.19 103 GLU A C 1
ATOM 793 O O . GLU A 1 103 ? -9.896 14.520 3.958 1.00 89.19 103 GLU A O 1
ATOM 798 N N . GLN A 1 104 ? -10.895 12.615 4.592 1.00 91.06 104 GLN A N 1
ATOM 799 C CA . GLN A 1 104 ? -9.696 11.893 5.013 1.00 91.06 104 GLN A CA 1
ATOM 800 C C . GLN A 1 104 ? -9.950 10.377 5.001 1.00 91.06 104 GLN A C 1
ATOM 802 O O . GLN A 1 104 ? -11.075 9.939 4.744 1.00 91.06 104 GLN A O 1
ATOM 807 N N . ALA A 1 105 ? -8.921 9.576 5.288 1.00 93.88 105 ALA A N 1
ATOM 808 C CA . ALA A 1 105 ? -9.057 8.122 5.404 1.00 93.88 105 ALA A CA 1
ATOM 809 C C . ALA A 1 105 ? -10.049 7.715 6.517 1.00 93.88 105 ALA A C 1
ATOM 811 O O . ALA A 1 105 ? -10.151 8.410 7.533 1.00 93.88 105 ALA A O 1
ATOM 812 N N . CYS A 1 106 ? -10.732 6.561 6.384 1.00 95.75 106 CYS A N 1
ATOM 813 C CA . CYS A 1 106 ? -11.557 6.040 7.497 1.00 95.75 106 CYS A CA 1
ATOM 814 C C . CYS A 1 106 ? -10.728 5.791 8.739 1.00 95.75 106 CYS A C 1
ATOM 816 O O . CYS A 1 106 ? -11.226 5.949 9.848 1.00 95.75 106 CYS A O 1
ATOM 818 N N . PHE A 1 107 ? -9.551 5.211 8.532 1.00 97.06 107 PHE A N 1
ATOM 819 C CA . PHE A 1 107 ? -8.766 4.594 9.575 1.00 97.06 107 PHE A CA 1
ATOM 820 C C . PHE A 1 107 ? -7.373 5.208 9.531 1.00 97.06 107 PHE A C 1
ATOM 822 O O . PHE A 1 107 ? -6.596 4.950 8.611 1.00 97.06 107 PHE A O 1
ATOM 829 N N . GLY A 1 108 ? -7.080 6.071 10.499 1.00 96.06 108 GLY A N 1
ATOM 830 C CA . GLY A 1 108 ? -5.866 6.882 10.506 1.00 96.06 108 GLY A CA 1
ATOM 831 C C . GLY A 1 108 ? -5.042 6.702 11.775 1.00 96.06 108 GLY A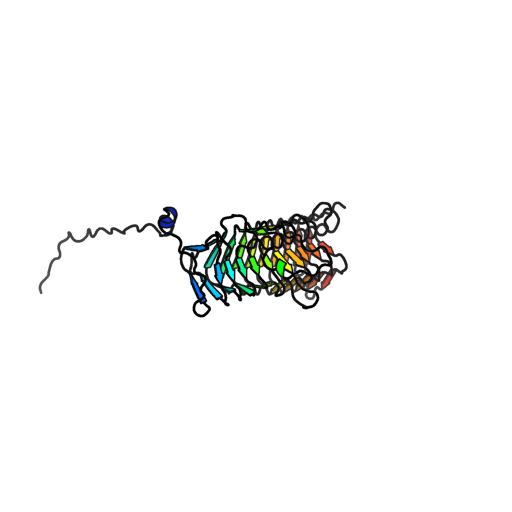 C 1
ATOM 832 O O . GLY A 1 108 ? -5.607 6.618 12.857 1.00 96.06 108 GLY A O 1
ATOM 833 N N . THR A 1 109 ? -3.717 6.700 11.686 1.00 95.81 109 THR A N 1
ATOM 834 C CA . THR A 1 109 ? -2.835 6.781 12.864 1.00 95.81 109 THR A CA 1
ATOM 835 C C . THR A 1 109 ? -1.648 7.690 12.594 1.00 95.81 109 THR A C 1
ATOM 837 O O . THR A 1 109 ? -0.993 7.537 11.570 1.00 95.81 109 THR A O 1
ATOM 840 N N . TRP A 1 110 ? -1.345 8.608 13.511 1.00 94.56 110 TRP A N 1
ATOM 841 C CA . TRP A 1 110 ? -0.162 9.473 13.420 1.00 94.56 110 TRP A CA 1
ATOM 842 C C . TRP A 1 110 ? 1.151 8.729 13.689 1.00 94.56 110 TRP A C 1
ATOM 844 O O . TRP A 1 110 ? 2.222 9.255 13.398 1.00 94.56 110 TRP A O 1
ATOM 854 N N . GLY A 1 111 ? 1.068 7.506 14.215 1.00 95.94 111 GLY A N 1
ATOM 855 C CA . GLY A 1 111 ? 2.197 6.615 14.426 1.00 95.94 111 GLY A CA 1
ATOM 856 C C . GLY A 1 111 ? 2.189 5.421 13.475 1.00 95.94 111 GLY A C 1
ATOM 857 O O . GLY A 1 111 ? 1.801 5.497 12.304 1.00 95.94 111 GLY A O 1
ATOM 858 N N . VAL A 1 112 ? 2.647 4.288 14.000 1.00 97.56 112 VAL A N 1
ATOM 859 C CA . VAL A 1 112 ? 2.766 3.033 13.261 1.00 97.56 112 VAL A CA 1
ATOM 860 C C . VAL A 1 112 ? 1.540 2.154 13.495 1.00 97.56 112 VAL A C 1
ATOM 862 O O . VAL A 1 112 ? 1.194 1.819 14.632 1.00 97.56 112 VAL A O 1
ATOM 865 N N . LEU A 1 113 ? 0.924 1.706 12.401 1.00 98.44 113 LEU A N 1
ATOM 866 C CA . LEU A 1 113 ? -0.069 0.637 12.409 1.00 98.44 113 LEU A CA 1
ATOM 867 C C . LEU A 1 113 ? 0.633 -0.722 12.370 1.00 98.44 113 LEU A C 1
ATOM 869 O O . LEU A 1 113 ? 1.275 -1.065 11.383 1.00 98.44 113 LEU A O 1
ATOM 873 N N . THR A 1 114 ? 0.452 -1.533 13.408 1.00 98.75 114 THR A N 1
ATOM 874 C CA . THR A 1 114 ? 0.975 -2.902 13.478 1.00 98.75 114 THR A CA 1
ATOM 875 C C . THR A 1 114 ? -0.151 -3.927 13.379 1.00 98.75 114 THR A C 1
ATOM 877 O O . THR A 1 114 ? -1.039 -3.967 14.228 1.00 98.75 114 THR A O 1
ATOM 880 N N . VAL A 1 115 ? -0.092 -4.817 12.391 1.00 98.62 115 VAL A N 1
ATOM 881 C CA . VAL A 1 115 ? -0.934 -6.018 12.312 1.00 98.62 115 VAL A CA 1
ATOM 882 C C . VAL A 1 115 ? -0.163 -7.186 12.910 1.00 98.62 115 VAL A C 1
ATOM 884 O O . VAL A 1 115 ? 0.849 -7.627 12.361 1.00 98.62 115 VAL A O 1
ATOM 887 N N . ALA A 1 116 ? -0.647 -7.678 14.048 1.00 98.50 116 ALA A N 1
ATOM 888 C CA . ALA A 1 116 ? 0.012 -8.746 14.784 1.00 98.50 116 ALA A CA 1
ATOM 889 C C . ALA A 1 116 ? -0.026 -10.092 14.044 1.00 98.50 116 ALA A C 1
ATOM 891 O O . ALA A 1 116 ? -0.829 -10.315 13.132 1.00 98.50 116 ALA A O 1
ATOM 892 N N . ASN A 1 117 ? 0.811 -11.018 14.505 1.00 97.94 117 ASN A N 1
ATOM 893 C CA . ASN A 1 117 ? 0.770 -12.423 14.104 1.00 97.94 117 ASN A CA 1
ATOM 894 C C . ASN A 1 117 ? -0.623 -13.039 14.281 1.00 97.94 117 ASN A C 1
ATOM 896 O O . ASN A 1 117 ? -1.401 -12.608 15.137 1.00 97.94 117 ASN A O 1
ATOM 900 N N . ASP A 1 118 ? -0.935 -14.024 13.437 1.00 96.62 118 ASP A N 1
ATOM 901 C CA . ASP A 1 118 ? -2.166 -14.831 13.485 1.00 96.62 118 ASP A CA 1
ATOM 902 C C . ASP A 1 118 ? -3.476 -14.023 13.501 1.00 96.62 118 ASP A C 1
ATOM 904 O O . ASP A 1 118 ? -4.543 -14.519 13.867 1.00 96.62 118 ASP A O 1
ATOM 908 N N . SER A 1 119 ? -3.408 -12.759 13.088 1.00 98.19 119 SER A N 1
ATOM 909 C CA . SER A 1 119 ? -4.543 -11.844 13.081 1.00 98.19 119 SER A CA 1
ATOM 910 C C . SER A 1 119 ? -5.173 -11.785 11.695 1.00 98.19 119 SER A C 1
ATOM 912 O O . SER A 1 119 ? -4.501 -11.964 10.687 1.00 98.19 119 SER A O 1
ATOM 914 N N . THR A 1 120 ? -6.478 -11.549 11.626 1.00 98.62 120 THR A N 1
ATOM 915 C CA . THR A 1 120 ? -7.231 -11.339 10.386 1.00 98.62 120 THR A CA 1
ATOM 916 C C . THR A 1 120 ? -7.934 -9.998 10.477 1.00 98.62 120 THR A C 1
ATOM 918 O O . THR A 1 120 ? -8.938 -9.859 11.178 1.00 98.62 120 THR A O 1
ATOM 921 N N . ILE A 1 121 ? -7.382 -9.015 9.777 1.00 98.69 121 ILE A N 1
ATOM 922 C CA . ILE A 1 121 ? -7.848 -7.634 9.769 1.00 98.69 121 ILE A CA 1
ATOM 923 C C . ILE A 1 121 ? -8.361 -7.315 8.369 1.00 98.69 121 ILE A C 1
ATOM 925 O O . ILE A 1 121 ? -7.633 -7.461 7.389 1.00 98.69 121 ILE A O 1
ATOM 929 N N . SER A 1 122 ? -9.610 -6.872 8.266 1.00 98.75 122 SER A N 1
ATOM 930 C CA . SER A 1 122 ? -10.207 -6.420 7.009 1.00 98.75 122 SER A CA 1
ATOM 931 C C . SER A 1 122 ? -10.685 -4.984 7.154 1.00 98.75 122 SER A C 1
ATOM 933 O O . SER A 1 122 ? -11.449 -4.702 8.072 1.00 98.75 122 SER A O 1
ATOM 935 N N . ILE A 1 123 ? -10.283 -4.097 6.246 1.00 98.62 123 ILE A N 1
ATOM 936 C CA . ILE A 1 123 ? -10.738 -2.703 6.170 1.00 98.62 123 ILE A CA 1
ATOM 937 C C . ILE A 1 123 ? -11.295 -2.455 4.768 1.00 98.62 123 ILE A C 1
ATOM 939 O O . ILE A 1 123 ? -10.678 -2.851 3.782 1.00 98.62 123 ILE A O 1
ATOM 943 N N . SER A 1 124 ? -12.491 -1.879 4.656 1.00 98.50 124 SER A N 1
ATOM 944 C CA . SER A 1 124 ? -13.158 -1.772 3.350 1.00 98.50 124 SER A CA 1
ATOM 945 C C . SER A 1 124 ? -14.180 -0.648 3.244 1.00 98.50 124 SER A C 1
ATOM 947 O O . SER A 1 124 ? -14.659 -0.155 4.268 1.00 98.50 124 SER A O 1
ATOM 949 N N . ASN A 1 125 ? -14.552 -0.317 2.002 1.00 97.56 125 ASN A N 1
ATOM 950 C CA . ASN A 1 125 ? -15.647 0.591 1.646 1.00 97.56 125 ASN A CA 1
ATOM 951 C C . ASN A 1 125 ? -15.469 2.017 2.198 1.00 97.56 125 ASN A C 1
ATOM 953 O O . ASN A 1 125 ? -16.374 2.601 2.798 1.00 97.56 125 ASN A O 1
ATOM 957 N N . CYS A 1 126 ? -14.268 2.565 2.022 1.00 96.25 126 CYS A N 1
ATOM 958 C CA . CYS A 1 126 ? -13.918 3.915 2.455 1.00 96.25 126 CYS A CA 1
ATOM 959 C C . CYS A 1 126 ? -13.666 4.805 1.242 1.00 96.25 126 CYS A C 1
ATOM 961 O O . CYS A 1 126 ? -12.812 4.487 0.415 1.00 96.25 126 CYS A O 1
ATOM 963 N N . ILE A 1 127 ? -14.404 5.914 1.136 1.00 95.44 127 ILE A N 1
ATOM 964 C CA . ILE A 1 127 ? -14.337 6.819 -0.015 1.00 95.44 127 ILE A CA 1
ATOM 965 C C . ILE A 1 127 ? -13.901 8.202 0.455 1.00 95.44 127 ILE A C 1
ATOM 967 O O . ILE A 1 127 ? -14.706 9.009 0.914 1.00 95.44 127 ILE A O 1
ATOM 971 N N . ASN A 1 128 ? -12.621 8.493 0.286 1.00 91.81 128 ASN A N 1
ATOM 972 C CA . ASN A 1 128 ? -12.051 9.805 0.516 1.00 91.81 128 ASN A CA 1
ATOM 973 C C . ASN A 1 128 ? -12.013 10.591 -0.801 1.00 91.81 128 ASN A C 1
ATOM 975 O O . ASN A 1 128 ? -11.416 10.147 -1.780 1.00 91.81 128 ASN A O 1
ATOM 979 N N . ARG A 1 129 ? -12.675 11.752 -0.828 1.00 81.00 129 ARG A N 1
ATOM 980 C CA . ARG A 1 129 ? -12.774 12.624 -2.014 1.00 81.00 129 ARG A CA 1
ATOM 981 C C . ARG A 1 129 ? -12.065 13.953 -1.855 1.00 81.00 129 ARG A C 1
ATOM 983 O O . ARG A 1 129 ? -12.313 14.875 -2.636 1.00 81.00 129 ARG A O 1
ATOM 990 N N . ARG A 1 130 ? -11.240 14.111 -0.824 1.00 78.00 130 ARG A N 1
ATOM 991 C CA . ARG A 1 130 ? -10.490 15.350 -0.703 1.00 78.00 130 ARG A CA 1
ATOM 992 C C . ARG A 1 130 ? -9.499 15.416 -1.858 1.00 78.00 130 ARG A C 1
ATOM 994 O O . ARG A 1 130 ? -8.468 14.749 -1.847 1.00 78.00 130 ARG A O 1
ATOM 1001 N N . ALA A 1 131 ? -9.830 16.247 -2.841 1.00 62.00 131 ALA A N 1
ATOM 1002 C CA . ALA A 1 131 ? -8.922 16.640 -3.899 1.00 62.00 131 ALA A CA 1
ATOM 1003 C C . ALA A 1 131 ? -7.812 17.473 -3.256 1.00 62.00 131 ALA A C 1
ATOM 1005 O O . ALA A 1 131 ? -7.916 18.692 -3.120 1.00 62.00 131 ALA A O 1
ATOM 1006 N N . VAL A 1 132 ? -6.766 16.806 -2.780 1.00 63.31 132 VAL A N 1
ATOM 1007 C CA . VAL A 1 132 ? -5.543 17.486 -2.378 1.00 63.31 132 VAL A CA 1
ATOM 1008 C C . VAL A 1 132 ? -4.658 17.481 -3.611 1.00 63.31 132 VAL A C 1
ATOM 1010 O O . VAL A 1 132 ? -4.163 16.437 -4.022 1.00 63.31 132 VAL A O 1
ATOM 1013 N N . SER A 1 133 ? -4.501 18.620 -4.273 1.00 58.09 133 SER A N 1
ATOM 1014 C CA . SER A 1 133 ? -3.492 18.739 -5.326 1.00 58.09 133 SER A CA 1
ATOM 1015 C C . SER A 1 133 ? -2.143 18.396 -4.707 1.00 58.09 133 SER A C 1
ATOM 1017 O O . SER A 1 133 ? -1.702 19.147 -3.841 1.00 58.09 133 SER A O 1
ATOM 1019 N N . LEU A 1 134 ? -1.509 17.279 -5.083 1.00 57.66 134 LEU A N 1
ATOM 1020 C CA . LEU A 1 134 ? -0.148 17.030 -4.629 1.00 57.66 134 LEU A CA 1
ATOM 1021 C C . LEU A 1 134 ? 0.731 18.209 -5.054 1.00 57.66 134 LEU A C 1
ATOM 1023 O O . LEU A 1 134 ? 0.528 18.767 -6.142 1.00 57.66 134 LEU A O 1
ATOM 1027 N N . PRO A 1 135 ? 1.692 18.622 -4.217 1.00 52.38 135 PRO A N 1
ATOM 1028 C CA . PRO A 1 135 ? 2.611 19.665 -4.610 1.00 52.38 135 PRO A CA 1
ATOM 1029 C C . PRO A 1 135 ? 3.337 19.189 -5.873 1.00 52.38 135 PRO A C 1
ATOM 1031 O O . PRO A 1 135 ? 3.870 18.079 -5.909 1.00 52.38 135 PRO A O 1
ATOM 1034 N N . GLY A 1 136 ? 3.321 19.995 -6.939 1.00 52.31 136 GLY A N 1
ATOM 1035 C CA . GLY A 1 136 ? 4.060 19.673 -8.159 1.00 52.31 136 GLY A CA 1
ATOM 1036 C C . GLY A 1 136 ? 5.534 19.383 -7.848 1.00 52.31 136 GLY A C 1
ATOM 1037 O O . GLY A 1 136 ? 6.066 19.888 -6.858 1.00 52.31 136 GLY A O 1
ATOM 1038 N N . ARG A 1 137 ? 6.189 18.566 -8.691 1.00 48.91 137 ARG A N 1
ATOM 1039 C CA . ARG A 1 137 ? 7.610 18.182 -8.555 1.00 48.91 137 ARG A CA 1
ATOM 1040 C C . ARG A 1 137 ? 8.460 19.372 -8.084 1.00 48.91 137 ARG A C 1
ATOM 1042 O O . ARG A 1 137 ? 8.659 20.311 -8.851 1.00 48.91 137 ARG A O 1
ATOM 1049 N N . GLY A 1 138 ? 8.968 19.308 -6.853 1.00 50.59 138 GLY A N 1
ATOM 1050 C CA . GLY A 1 138 ? 9.854 20.328 -6.279 1.00 50.59 138 GLY A CA 1
ATOM 1051 C C . GLY A 1 138 ? 9.297 21.111 -5.089 1.00 50.59 138 GLY A C 1
ATOM 1052 O O . GLY A 1 138 ? 10.013 21.955 -4.557 1.00 50.59 138 GLY A O 1
ATOM 1053 N N . HIS A 1 139 ? 8.072 20.840 -4.640 1.00 52.94 139 HIS A N 1
ATOM 1054 C CA . HIS A 1 139 ? 7.615 21.322 -3.340 1.00 52.94 139 HIS A CA 1
ATOM 1055 C C . HIS A 1 139 ? 7.777 20.223 -2.282 1.00 52.94 139 HIS A C 1
ATOM 1057 O O . HIS A 1 139 ? 7.347 19.096 -2.532 1.00 52.94 139 HIS A O 1
ATOM 1063 N N . PRO A 1 140 ? 8.387 20.529 -1.121 1.00 53.66 140 PRO A N 1
ATOM 1064 C CA . PRO A 1 140 ? 8.493 19.568 -0.032 1.00 53.66 140 PRO A CA 1
ATOM 1065 C C . PRO A 1 140 ? 7.091 19.076 0.331 1.00 53.66 140 PRO A C 1
ATOM 1067 O O . PRO A 1 140 ? 6.162 19.881 0.432 1.00 53.66 140 PRO A O 1
ATOM 1070 N N . PHE A 1 141 ? 6.938 17.757 0.477 1.00 57.25 141 PHE A N 1
ATOM 1071 C CA . PHE A 1 141 ? 5.714 17.145 0.986 1.00 57.25 141 PHE A CA 1
ATOM 1072 C C . PHE A 1 141 ? 5.374 17.801 2.330 1.00 57.25 141 PHE A C 1
ATOM 1074 O O . PHE A 1 141 ? 6.036 17.560 3.338 1.00 57.25 141 PHE A O 1
ATOM 1081 N N . ASP A 1 142 ? 4.372 18.680 2.334 1.00 58.22 142 ASP A N 1
ATOM 1082 C CA . ASP A 1 142 ? 3.891 19.311 3.557 1.00 58.22 142 ASP A CA 1
ATOM 1083 C C . ASP A 1 142 ? 3.311 18.221 4.478 1.00 58.22 142 ASP A C 1
ATOM 1085 O O . ASP A 1 142 ? 2.652 17.275 4.038 1.00 58.22 142 ASP A O 1
ATOM 1089 N N . GLN A 1 143 ? 3.561 18.331 5.781 1.00 55.41 143 GLN A N 1
ATOM 1090 C CA . GLN A 1 143 ? 3.079 17.378 6.780 1.00 55.41 143 GLN A CA 1
ATOM 1091 C C . GLN A 1 143 ? 1.543 17.262 6.776 1.00 55.41 143 GLN A C 1
ATOM 1093 O O . GLN A 1 143 ? 1.004 16.228 7.172 1.00 55.41 143 GLN A O 1
ATOM 1098 N N . SER A 1 144 ? 0.832 18.270 6.252 1.00 54.88 144 SER A N 1
ATOM 1099 C CA . SER A 1 144 ? -0.625 18.251 6.063 1.00 54.88 144 SER A CA 1
ATOM 1100 C C . SER A 1 144 ? -1.139 17.154 5.105 1.00 54.88 144 SER A C 1
ATOM 1102 O O . SER A 1 144 ? -2.306 16.758 5.194 1.00 54.88 144 SER A O 1
ATOM 1104 N N . TYR A 1 145 ? -0.280 16.593 4.241 1.00 60.06 145 TYR A N 1
ATOM 1105 C CA . TYR A 1 145 ? -0.636 15.516 3.304 1.00 60.06 145 TYR A CA 1
ATOM 1106 C C . TYR A 1 145 ? -0.707 14.128 3.954 1.00 60.06 145 TYR A C 1
ATOM 1108 O O . TYR A 1 145 ? -1.279 13.209 3.369 1.00 60.06 145 TYR A O 1
ATOM 1116 N N . LYS A 1 146 ? -0.156 13.956 5.162 1.00 62.00 146 LYS A N 1
ATOM 1117 C CA . LYS A 1 146 ? 0.077 12.630 5.756 1.00 62.00 146 LYS A CA 1
ATOM 1118 C C . LYS A 1 146 ? -1.197 11.854 6.133 1.00 62.00 146 LYS A C 1
ATOM 1120 O O . LYS A 1 146 ? -1.144 10.631 6.218 1.00 62.00 146 LYS A O 1
ATOM 1125 N N . PHE A 1 147 ? -2.348 12.520 6.298 1.00 61.69 147 PHE A N 1
ATOM 1126 C CA . PHE A 1 147 ? -3.579 11.888 6.830 1.00 61.69 147 PHE A CA 1
ATOM 1127 C C . PHE A 1 147 ? -4.800 11.959 5.924 1.00 61.69 147 PHE A C 1
ATOM 1129 O O . PHE A 1 147 ? -5.797 11.273 6.155 1.00 61.69 147 PHE A O 1
ATOM 1136 N N . THR A 1 148 ? -4.741 12.795 4.896 1.00 74.62 148 THR A N 1
ATOM 1137 C CA . THR A 1 148 ? -5.930 13.174 4.130 1.00 74.62 148 THR A CA 1
ATOM 1138 C C . THR A 1 148 ? -5.982 12.542 2.751 1.00 74.62 148 THR A C 1
ATOM 1140 O O . THR A 1 148 ? -6.943 12.778 2.030 1.00 74.62 148 THR A O 1
ATOM 1143 N N . SER A 1 149 ? -4.988 11.743 2.361 1.00 83.31 149 SER A N 1
ATOM 1144 C CA . SER A 1 149 ? -4.884 11.226 0.994 1.00 83.31 149 SER A CA 1
ATOM 1145 C C . SER A 1 149 ? -5.291 9.760 0.844 1.00 83.31 149 SER A C 1
ATOM 1147 O O . SER A 1 149 ? -5.826 9.411 -0.209 1.00 83.31 149 SER A O 1
ATOM 1149 N N . GLY A 1 150 ? -5.096 8.926 1.871 1.00 83.25 150 GLY A N 1
ATOM 1150 C CA . GLY A 1 150 ? -5.457 7.506 1.830 1.00 83.25 150 GLY A CA 1
ATOM 1151 C C . GLY A 1 150 ? -6.969 7.284 1.767 1.00 83.25 150 GLY A C 1
ATOM 1152 O O . GLY A 1 150 ? -7.740 8.082 2.307 1.00 83.25 150 GLY A O 1
ATOM 1153 N N . GLY A 1 151 ? -7.404 6.203 1.116 1.00 91.38 151 GLY A N 1
ATOM 1154 C CA . GLY A 1 151 ? -8.821 5.827 1.117 1.00 91.38 151 GLY A CA 1
ATOM 1155 C C . GLY A 1 151 ? -9.215 5.092 2.393 1.00 91.38 151 GLY A C 1
ATOM 1156 O O . GLY A 1 151 ? -10.000 5.601 3.195 1.00 91.38 151 GLY A O 1
ATOM 1157 N N . CYS A 1 152 ? -8.647 3.904 2.609 1.00 96.88 152 CYS A N 1
ATOM 1158 C CA . CYS A 1 152 ? -8.940 3.113 3.801 1.00 96.88 152 CYS A CA 1
ATOM 1159 C C . CYS A 1 152 ? -8.004 3.428 4.971 1.00 96.88 152 CYS A C 1
ATOM 1161 O O . CYS A 1 152 ? -8.465 3.772 6.058 1.00 96.88 152 CYS A O 1
ATOM 1163 N N . ILE A 1 153 ? -6.695 3.313 4.755 1.00 97.62 153 ILE A N 1
ATOM 1164 C CA . ILE A 1 153 ? -5.684 3.459 5.805 1.00 97.62 153 ILE A CA 1
ATOM 1165 C C . ILE A 1 153 ? -4.804 4.668 5.503 1.00 97.62 153 ILE A C 1
ATOM 1167 O O . ILE A 1 153 ? -4.329 4.812 4.378 1.00 97.62 153 ILE A O 1
ATOM 1171 N N . SER A 1 154 ? -4.534 5.490 6.517 1.00 96.50 154 SER A N 1
ATOM 1172 C CA . SER A 1 154 ? -3.430 6.456 6.496 1.00 96.50 154 SER A CA 1
ATOM 1173 C C . SER A 1 154 ? -2.593 6.304 7.761 1.00 96.50 154 SER A C 1
ATOM 1175 O O . SER A 1 154 ? -3.123 6.429 8.863 1.00 96.50 154 SER A O 1
ATOM 1177 N N . ALA A 1 155 ? -1.306 6.010 7.621 1.00 96.25 155 ALA A N 1
ATOM 1178 C CA . ALA A 1 155 ? -0.413 5.789 8.755 1.00 96.25 155 ALA A CA 1
ATOM 1179 C C . ALA A 1 155 ? 0.969 6.380 8.483 1.00 96.25 155 ALA A C 1
ATOM 1181 O O . ALA A 1 155 ? 1.396 6.414 7.330 1.00 96.25 155 ALA A O 1
ATOM 1182 N N . GLU A 1 156 ? 1.703 6.782 9.522 1.00 95.12 156 GLU A N 1
ATOM 1183 C CA . GLU A 1 156 ? 3.109 7.165 9.342 1.00 95.12 156 GLU A CA 1
ATOM 1184 C C . GLU A 1 156 ? 3.947 5.952 8.920 1.00 95.12 156 GLU A C 1
ATOM 1186 O O . GLU A 1 156 ? 4.819 6.069 8.064 1.00 95.12 156 GLU A O 1
ATOM 1191 N N . GLY A 1 157 ? 3.630 4.773 9.462 1.00 96.69 157 GLY A N 1
ATOM 1192 C CA . GLY A 1 157 ? 4.212 3.499 9.051 1.00 96.69 157 GLY A CA 1
ATOM 1193 C C . GLY A 1 157 ? 3.226 2.348 9.174 1.00 96.69 157 GLY A C 1
ATOM 1194 O O . GLY A 1 157 ? 2.270 2.405 9.951 1.00 96.69 157 GLY A O 1
ATOM 1195 N N . VAL A 1 158 ? 3.468 1.275 8.427 1.00 98.44 158 VAL A N 1
ATOM 1196 C CA . VAL A 1 158 ? 2.671 0.045 8.513 1.00 98.44 158 VAL A CA 1
ATOM 1197 C C . VAL A 1 158 ? 3.595 -1.149 8.683 1.00 98.44 158 VAL A C 1
ATOM 1199 O O . VAL A 1 158 ? 4.505 -1.354 7.885 1.00 98.44 158 VAL A O 1
ATOM 1202 N N . VAL A 1 159 ? 3.334 -1.963 9.704 1.00 98.69 159 VAL A N 1
ATOM 1203 C CA . VAL A 1 159 ? 4.066 -3.196 9.994 1.00 98.69 159 VAL A CA 1
ATOM 1204 C C . VAL A 1 159 ? 3.102 -4.377 10.004 1.00 98.69 159 VAL A C 1
ATOM 1206 O O . VAL A 1 159 ? 2.127 -4.384 10.751 1.00 98.69 159 VAL A O 1
ATOM 1209 N N . VAL A 1 160 ? 3.384 -5.413 9.220 1.00 98.62 160 VAL A N 1
ATOM 1210 C CA . VAL A 1 160 ? 2.645 -6.684 9.250 1.00 98.62 160 VAL A CA 1
ATOM 1211 C C . VAL A 1 160 ? 3.582 -7.774 9.753 1.00 98.62 160 VAL A C 1
ATOM 1213 O O . VAL A 1 160 ? 4.487 -8.193 9.039 1.00 98.62 160 VAL A O 1
ATOM 1216 N N . GLU A 1 161 ? 3.387 -8.219 10.998 1.00 98.06 161 GLU A N 1
ATOM 1217 C CA . GLU A 1 161 ? 4.309 -9.145 11.684 1.00 98.06 161 GLU A CA 1
ATOM 1218 C C . GLU A 1 161 ? 4.185 -10.598 11.197 1.00 98.06 161 GLU A C 1
ATOM 1220 O O . GLU A 1 161 ? 5.095 -11.383 11.429 1.00 98.06 161 GLU A O 1
ATOM 1225 N N . GLY A 1 162 ? 3.077 -10.940 10.528 1.00 96.19 162 GLY A N 1
ATOM 1226 C CA . GLY A 1 162 ? 2.741 -12.310 10.121 1.00 96.19 162 GLY A CA 1
ATOM 1227 C C . GLY A 1 162 ? 1.237 -12.593 9.992 1.00 96.19 162 GLY A C 1
ATOM 1228 O O . GLY A 1 162 ? 0.847 -13.683 9.576 1.00 96.19 162 GLY A O 1
ATOM 1229 N N . GLY A 1 163 ? 0.377 -11.624 10.327 1.00 98.12 163 GLY A N 1
ATOM 1230 C CA . GLY A 1 163 ? -1.074 -11.716 10.145 1.00 98.12 163 GLY A CA 1
ATOM 1231 C C . GLY A 1 163 ? -1.549 -11.547 8.695 1.00 98.12 163 GLY A C 1
ATOM 1232 O O . GLY A 1 163 ? -0.769 -11.470 7.746 1.00 98.12 163 GLY A O 1
ATOM 1233 N N . PHE A 1 164 ? -2.868 -11.476 8.530 1.00 98.75 164 PHE A N 1
ATOM 1234 C CA . PHE A 1 164 ? -3.554 -11.180 7.279 1.00 98.75 164 PHE A CA 1
ATOM 1235 C C . PHE A 1 164 ? -4.218 -9.800 7.346 1.00 98.75 164 PHE A C 1
ATOM 1237 O O . PHE A 1 164 ? -5.136 -9.592 8.141 1.00 98.75 164 PHE A O 1
ATOM 1244 N N . LEU A 1 165 ? -3.772 -8.881 6.490 1.00 98.75 165 LEU A N 1
ATOM 1245 C CA . LEU A 1 165 ? -4.389 -7.576 6.257 1.00 98.75 165 LEU A CA 1
ATOM 1246 C C . LEU A 1 165 ? -5.084 -7.572 4.890 1.00 98.75 165 LEU A C 1
ATOM 1248 O O . LEU A 1 165 ? -4.450 -7.808 3.864 1.00 98.75 165 LEU A O 1
ATOM 1252 N N . SER A 1 166 ? -6.379 -7.279 4.870 1.00 98.75 166 SER A N 1
ATOM 1253 C CA . SER A 1 166 ? -7.171 -7.116 3.651 1.00 98.75 166 SER A CA 1
ATOM 1254 C C . SER A 1 166 ? -7.710 -5.692 3.571 1.00 98.75 166 SER A C 1
ATOM 1256 O O . SER A 1 166 ? -8.408 -5.249 4.478 1.00 98.75 166 SER A O 1
ATOM 1258 N N . VAL A 1 167 ? -7.439 -4.997 2.471 1.00 98.81 167 VAL A N 1
ATOM 1259 C CA . VAL A 1 167 ? -7.929 -3.647 2.179 1.00 98.81 167 VAL A CA 1
ATOM 1260 C C . VAL A 1 167 ? -8.682 -3.687 0.857 1.00 98.81 167 VAL A C 1
ATOM 1262 O O . VAL A 1 167 ? -8.114 -4.120 -0.145 1.00 98.81 167 VAL A O 1
ATOM 1265 N N . ARG A 1 168 ? -9.970 -3.324 0.854 1.00 98.62 168 ARG A N 1
ATOM 1266 C CA . ARG A 1 168 ? -10.825 -3.491 -0.333 1.00 98.62 168 ARG A CA 1
ATOM 1267 C C . ARG A 1 168 ? -11.793 -2.355 -0.588 1.00 98.62 168 ARG A C 1
ATOM 1269 O O . ARG A 1 168 ? -12.342 -1.805 0.361 1.00 98.62 168 ARG A O 1
ATOM 1276 N N . GLU A 1 169 ? -12.086 -2.102 -1.862 1.00 97.94 169 GLU A N 1
ATOM 1277 C CA . GLU A 1 169 ? -13.153 -1.172 -2.267 1.00 97.94 169 GLU A CA 1
ATOM 1278 C C . GLU A 1 169 ? -12.933 0.222 -1.659 1.00 97.94 169 GLU A C 1
ATOM 1280 O O . GLU A 1 169 ? -13.825 0.835 -1.072 1.00 97.94 169 GLU A O 1
ATOM 1285 N N . CYS A 1 170 ? -11.690 0.692 -1.726 1.00 97.81 170 CYS A N 1
ATOM 1286 C CA . CYS A 1 170 ? -11.275 1.953 -1.125 1.00 97.81 170 CYS A CA 1
ATOM 1287 C C . CYS A 1 170 ? -10.962 2.968 -2.223 1.00 97.81 170 CYS A C 1
ATOM 1289 O O . CYS A 1 170 ? -10.361 2.628 -3.243 1.00 97.81 170 CYS A O 1
ATOM 1291 N N . HIS A 1 171 ? -11.349 4.216 -2.002 1.00 97.06 171 HIS A N 1
ATOM 1292 C CA . HIS A 1 171 ? -11.053 5.330 -2.887 1.00 97.06 171 HIS A CA 1
ATOM 1293 C C . HIS A 1 171 ? -10.296 6.381 -2.088 1.00 97.06 171 HIS A C 1
ATOM 1295 O O . HIS A 1 171 ? -10.798 6.854 -1.070 1.00 97.06 171 HIS A O 1
ATOM 1301 N N . GLY A 1 172 ? -9.108 6.745 -2.553 1.00 94.69 172 GLY A N 1
ATOM 1302 C CA . GLY A 1 172 ? -8.313 7.834 -2.002 1.00 94.69 172 GLY A CA 1
ATOM 1303 C C . GLY A 1 172 ? -7.836 8.788 -3.087 1.00 94.69 172 GLY A C 1
ATOM 1304 O O . GLY A 1 172 ? -8.083 8.602 -4.275 1.00 94.69 172 GLY A O 1
ATOM 1305 N N . ASN A 1 173 ? -7.105 9.806 -2.672 1.00 91.00 173 ASN A N 1
ATOM 1306 C CA . ASN A 1 173 ? -6.402 10.693 -3.584 1.00 91.00 173 ASN A CA 1
ATOM 1307 C C . ASN A 1 173 ? -4.985 10.166 -3.882 1.00 91.00 173 ASN A C 1
ATOM 1309 O O . ASN A 1 173 ? -4.581 10.073 -5.039 1.00 91.00 173 ASN A O 1
ATOM 1313 N N . ALA A 1 174 ? -4.266 9.727 -2.843 1.00 91.00 174 ALA A N 1
ATOM 1314 C CA . ALA A 1 174 ? -3.006 8.998 -2.969 1.00 91.00 174 ALA A CA 1
ATOM 1315 C C . ALA A 1 174 ? -3.028 7.784 -2.040 1.00 91.00 174 ALA A C 1
ATOM 1317 O O . ALA A 1 174 ? -3.316 7.928 -0.855 1.00 91.00 174 ALA A O 1
ATOM 1318 N N . GLY A 1 175 ? -2.742 6.591 -2.565 1.00 94.12 175 GLY A N 1
ATOM 1319 C CA . GLY A 1 175 ? -2.899 5.368 -1.777 1.00 94.12 175 GLY A CA 1
ATOM 1320 C C . GLY A 1 175 ? -4.370 4.995 -1.647 1.00 94.12 175 GLY A C 1
ATOM 1321 O O . GLY A 1 175 ? -4.953 5.103 -0.567 1.00 94.12 175 GLY A O 1
ATOM 1322 N N . GLY A 1 176 ? -4.986 4.577 -2.757 1.00 95.94 176 GLY A N 1
ATOM 1323 C CA . GLY A 1 176 ? -6.430 4.329 -2.813 1.00 95.94 176 GLY A CA 1
ATOM 1324 C C . GLY A 1 176 ? -6.917 3.387 -1.711 1.00 95.94 176 GLY A C 1
ATOM 1325 O O . GLY A 1 176 ? -7.946 3.634 -1.093 1.00 95.94 176 GLY A O 1
ATOM 1326 N N . GLY A 1 177 ? -6.125 2.364 -1.387 1.00 97.62 177 GLY A N 1
ATOM 1327 C CA . GLY A 1 177 ? -6.269 1.554 -0.180 1.00 97.62 177 GLY A CA 1
ATOM 1328 C C . GLY A 1 177 ? -5.488 2.113 1.009 1.00 97.62 177 GLY A C 1
ATOM 1329 O O . GLY A 1 177 ? -6.079 2.396 2.052 1.00 97.62 177 GLY A O 1
ATOM 1330 N N . ILE A 1 178 ? -4.166 2.238 0.866 1.00 98.00 178 ILE A N 1
ATOM 1331 C CA . ILE A 1 178 ? -3.243 2.555 1.967 1.00 98.00 178 ILE A CA 1
ATOM 1332 C C . ILE A 1 178 ? -2.321 3.715 1.583 1.00 98.00 178 ILE A C 1
ATOM 1334 O O . ILE A 1 178 ? -1.616 3.649 0.577 1.00 98.00 178 ILE A O 1
ATOM 1338 N N . ASN A 1 179 ? -2.262 4.741 2.424 1.00 96.44 179 ASN A N 1
ATOM 1339 C CA . ASN A 1 179 ? -1.245 5.783 2.374 1.00 96.44 179 ASN A CA 1
ATOM 1340 C C . ASN A 1 179 ? -0.275 5.624 3.553 1.00 96.44 179 ASN A C 1
ATOM 1342 O O . ASN A 1 179 ? -0.705 5.572 4.707 1.00 96.44 179 ASN A O 1
ATOM 1346 N N . VAL A 1 180 ? 1.019 5.531 3.256 1.00 96.06 180 VAL A N 1
ATOM 1347 C CA . VAL A 1 180 ? 2.085 5.316 4.239 1.00 96.06 180 VAL A CA 1
ATOM 1348 C C . VAL A 1 180 ? 3.074 6.477 4.190 1.00 96.06 180 VAL A C 1
ATOM 1350 O O . VAL A 1 180 ? 3.581 6.823 3.120 1.00 96.06 180 VAL A O 1
ATOM 1353 N N . GLY A 1 181 ? 3.325 7.071 5.352 1.00 93.25 181 GLY A N 1
ATOM 1354 C CA . GLY A 1 181 ? 4.266 8.167 5.547 1.00 93.25 181 GLY A CA 1
ATOM 1355 C C . GLY A 1 181 ? 5.719 7.711 5.693 1.00 93.25 181 GLY A C 1
ATOM 1356 O O . GLY A 1 181 ? 6.146 6.696 5.135 1.00 93.25 181 GLY A O 1
ATOM 1357 N N . MET A 1 182 ? 6.479 8.490 6.467 1.00 91.75 182 MET A N 1
ATOM 1358 C CA . MET A 1 182 ? 7.943 8.432 6.485 1.00 91.75 182 MET A CA 1
ATOM 1359 C C . MET A 1 182 ? 8.507 7.267 7.307 1.00 91.75 182 MET A C 1
ATOM 1361 O O . MET A 1 182 ? 9.699 7.019 7.253 1.00 91.75 182 MET A O 1
ATOM 1365 N N . ALA A 1 183 ? 7.692 6.492 8.027 1.00 94.44 183 ALA A N 1
ATOM 1366 C CA . ALA A 1 183 ? 8.174 5.264 8.669 1.00 94.44 183 ALA A CA 1
ATOM 1367 C C . ALA A 1 183 ? 8.120 4.040 7.730 1.00 94.44 183 ALA A C 1
ATOM 1369 O O . ALA A 1 183 ? 8.629 2.970 8.071 1.00 94.44 183 ALA A O 1
ATOM 1370 N N . GLY A 1 184 ? 7.542 4.190 6.532 1.00 96.12 184 GLY A N 1
ATOM 1371 C CA . GLY A 1 184 ? 7.547 3.168 5.491 1.00 96.12 184 GLY A CA 1
ATOM 1372 C C . GLY A 1 184 ? 6.652 1.959 5.776 1.00 96.12 184 GLY A C 1
ATOM 1373 O O . GLY A 1 184 ? 5.878 1.903 6.737 1.00 96.12 184 GLY A O 1
ATOM 1374 N N . PHE A 1 185 ? 6.728 0.976 4.880 1.00 98.19 185 PHE A N 1
ATOM 1375 C CA . PHE A 1 185 ? 5.943 -0.252 4.946 1.00 98.19 185 PHE A CA 1
ATOM 1376 C C . PHE A 1 185 ? 6.863 -1.448 5.170 1.00 98.19 185 PHE A C 1
ATOM 1378 O O . PHE A 1 185 ? 7.757 -1.703 4.362 1.00 98.19 185 PHE A O 1
ATOM 1385 N N . VAL A 1 186 ? 6.612 -2.213 6.230 1.00 98.56 186 VAL A N 1
ATOM 1386 C CA . VAL A 1 186 ? 7.392 -3.398 6.590 1.00 98.56 186 VAL A CA 1
ATOM 1387 C C . VAL A 1 186 ? 6.482 -4.616 6.702 1.00 98.56 186 VAL A C 1
ATOM 1389 O O . VAL A 1 186 ? 5.568 -4.660 7.521 1.00 98.56 186 VAL A O 1
ATOM 1392 N N . GLN A 1 187 ? 6.769 -5.660 5.935 1.00 98.50 187 GLN A N 1
ATOM 1393 C CA . GLN A 1 187 ? 6.087 -6.947 6.031 1.00 98.50 187 GLN A CA 1
ATOM 1394 C C . GLN A 1 187 ? 7.087 -8.029 6.437 1.00 98.50 187 GLN A C 1
ATOM 1396 O O . GLN A 1 187 ? 8.065 -8.252 5.738 1.00 98.50 187 GLN A O 1
ATOM 1401 N N . LYS A 1 188 ? 6.834 -8.710 7.556 1.00 98.31 188 LYS A N 1
ATOM 1402 C CA . LYS A 1 188 ? 7.676 -9.782 8.114 1.00 98.31 188 LYS A CA 1
ATOM 1403 C C . LYS A 1 188 ? 6.969 -11.138 7.999 1.00 98.31 188 LYS A C 1
ATOM 1405 O O . LYS A 1 188 ? 6.805 -11.849 8.984 1.00 98.31 188 LYS A O 1
ATOM 1410 N N . GLY A 1 189 ? 6.454 -11.460 6.813 1.00 97.25 189 GLY A N 1
ATOM 1411 C CA . GLY A 1 189 ? 5.608 -12.633 6.581 1.00 97.25 189 GLY A CA 1
ATOM 1412 C C . GLY A 1 189 ? 4.124 -12.301 6.403 1.00 97.25 189 GLY A C 1
ATOM 1413 O O . GLY A 1 189 ? 3.746 -11.201 6.005 1.00 97.25 189 GLY A O 1
ATOM 1414 N N . GLY A 1 190 ? 3.252 -13.281 6.650 1.00 98.25 190 GLY A N 1
ATOM 1415 C CA . GLY A 1 190 ? 1.802 -13.087 6.566 1.00 98.25 190 GLY A CA 1
ATOM 1416 C C . GLY A 1 190 ? 1.289 -12.784 5.156 1.00 98.25 190 GLY A C 1
ATOM 1417 O O . GLY A 1 190 ? 1.907 -13.148 4.152 1.00 98.25 190 GLY A O 1
ATOM 1418 N N . LYS A 1 191 ? 0.120 -12.143 5.077 1.00 98.75 191 LYS A N 1
ATOM 1419 C CA . LYS A 1 191 ? -0.552 -11.802 3.816 1.00 98.75 191 LYS A CA 1
ATOM 1420 C C . LYS A 1 191 ? -1.076 -10.374 3.853 1.00 98.75 191 LYS A C 1
ATOM 1422 O O . LYS A 1 191 ? -1.722 -9.975 4.817 1.00 98.75 191 LYS A O 1
ATOM 1427 N N . VAL A 1 192 ? -0.876 -9.640 2.770 1.00 98.81 192 VAL A N 1
ATOM 1428 C CA . VAL A 1 192 ? -1.444 -8.307 2.575 1.00 98.81 192 VAL A CA 1
ATOM 1429 C C . VAL A 1 192 ? -2.129 -8.282 1.221 1.00 98.81 192 VAL A C 1
ATOM 1431 O O . VAL A 1 192 ? -1.493 -8.506 0.195 1.00 98.81 192 VAL A O 1
ATOM 1434 N N . HIS A 1 193 ? -3.443 -8.088 1.216 1.00 98.88 193 HIS A N 1
ATOM 1435 C CA . HIS A 1 193 ? -4.252 -8.027 0.004 1.00 98.88 193 HIS A CA 1
ATOM 1436 C C . HIS A 1 193 ? -4.869 -6.638 -0.115 1.00 98.88 193 HIS A C 1
ATOM 1438 O O . HIS A 1 193 ? -5.574 -6.199 0.790 1.00 98.88 193 HIS A O 1
ATOM 1444 N N . ILE A 1 194 ? -4.622 -5.975 -1.237 1.00 98.81 194 ILE A N 1
ATOM 1445 C CA . ILE A 1 194 ? -5.161 -4.663 -1.578 1.00 98.81 194 ILE A CA 1
ATOM 1446 C C . ILE A 1 194 ? -5.898 -4.836 -2.904 1.00 98.81 194 ILE A C 1
ATOM 1448 O O . ILE A 1 194 ? -5.275 -5.087 -3.937 1.00 98.81 194 ILE A O 1
ATOM 1452 N N . GLU A 1 195 ? -7.226 -4.807 -2.862 1.00 98.81 195 GLU A N 1
ATOM 1453 C CA . GLU A 1 195 ? -8.068 -5.187 -4.000 1.00 98.81 195 GLU A CA 1
ATOM 1454 C C . GLU A 1 195 ? -9.130 -4.125 -4.289 1.00 98.81 195 GLU A C 1
ATOM 1456 O O . GLU A 1 195 ? -9.724 -3.566 -3.371 1.00 98.81 195 GLU A O 1
ATOM 1461 N N . ASP A 1 196 ? -9.395 -3.862 -5.568 1.00 98.56 196 ASP A N 1
ATOM 1462 C CA . ASP A 1 196 ? -10.469 -2.959 -6.004 1.00 98.56 196 ASP A CA 1
ATOM 1463 C C . ASP A 1 196 ? -10.329 -1.545 -5.411 1.00 98.56 196 ASP A C 1
ATOM 1465 O O . ASP A 1 196 ? -11.299 -0.913 -4.989 1.00 98.56 196 ASP A O 1
ATOM 1469 N N . CYS A 1 197 ? -9.088 -1.059 -5.341 1.00 98.25 197 CYS A N 1
ATOM 1470 C CA . CYS A 1 197 ? -8.770 0.268 -4.833 1.00 98.25 197 CYS A CA 1
ATOM 1471 C C . CYS A 1 197 ? -8.534 1.269 -5.969 1.00 98.25 197 CYS A C 1
ATOM 1473 O O . CYS A 1 197 ? -7.997 0.936 -7.029 1.00 98.25 197 CYS A O 1
ATOM 1475 N N . TYR A 1 198 ? -8.912 2.518 -5.733 1.00 97.75 198 TYR A N 1
ATOM 1476 C CA . TYR A 1 198 ? -8.777 3.597 -6.699 1.00 97.75 198 TYR A CA 1
ATOM 1477 C C . TYR A 1 198 ? -8.111 4.813 -6.058 1.00 97.75 198 TYR A C 1
ATOM 1479 O O . TYR A 1 198 ? -8.496 5.229 -4.965 1.00 97.75 198 TYR A O 1
ATOM 1487 N N . ALA A 1 199 ? -7.137 5.395 -6.751 1.00 95.75 199 ALA A N 1
ATOM 1488 C CA . ALA A 1 199 ? -6.568 6.688 -6.412 1.00 95.75 199 ALA A CA 1
ATOM 1489 C C . ALA A 1 199 ? -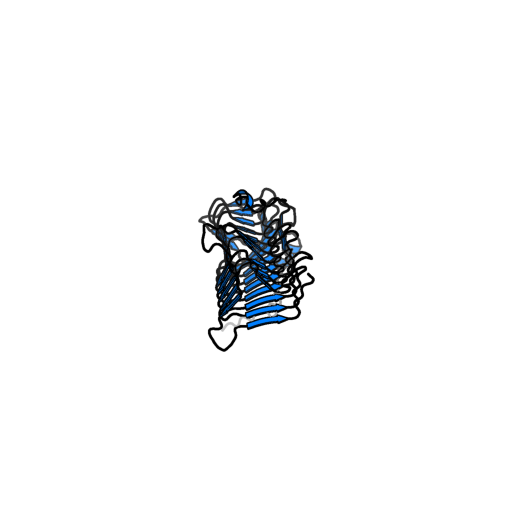6.804 7.688 -7.547 1.00 95.75 199 ALA A C 1
ATOM 1491 O O . ALA A 1 199 ? -6.531 7.379 -8.709 1.00 95.75 199 ALA A O 1
ATOM 1492 N N . GLU A 1 200 ? -7.257 8.898 -7.214 1.00 93.56 200 GLU A N 1
ATOM 1493 C CA . GLU A 1 200 ? -7.364 9.983 -8.201 1.00 93.56 200 GLU A CA 1
ATOM 1494 C C . GLU A 1 200 ? -5.990 10.353 -8.770 1.00 93.56 200 GLU A C 1
ATOM 1496 O O . GLU A 1 200 ? -5.870 10.559 -9.975 1.00 93.56 200 GLU A O 1
ATOM 1501 N N . GLN A 1 201 ? -4.948 10.381 -7.928 1.00 90.38 201 GLN A N 1
ATOM 1502 C CA . GLN A 1 201 ? -3.617 10.799 -8.357 1.00 90.38 201 GLN A CA 1
ATOM 1503 C C . GLN A 1 201 ? -2.637 9.640 -8.513 1.00 90.38 201 GLN A C 1
ATOM 1505 O O . GLN A 1 201 ? -2.197 9.324 -9.621 1.00 90.38 201 GLN A O 1
ATOM 1510 N N . GLN A 1 202 ? -2.282 8.979 -7.411 1.00 93.38 202 GLN A N 1
ATOM 1511 C CA . GLN A 1 202 ? -1.154 8.044 -7.411 1.00 93.38 202 GLN A CA 1
ATOM 1512 C C . GLN A 1 202 ? -1.295 6.900 -6.404 1.00 93.38 202 GLN A C 1
ATOM 1514 O O . GLN A 1 202 ? -2.000 7.017 -5.402 1.00 93.38 202 GLN A O 1
ATOM 1519 N N . GLY A 1 203 ? -0.616 5.784 -6.677 1.00 95.38 203 GLY A N 1
ATOM 1520 C CA . GLY A 1 203 ? -0.639 4.584 -5.841 1.00 95.38 203 GLY A CA 1
ATOM 1521 C C . GLY A 1 203 ? -2.054 4.048 -5.664 1.00 95.38 203 GLY A C 1
ATOM 1522 O O . GLY A 1 203 ? -2.614 4.117 -4.571 1.00 95.38 203 GLY A O 1
ATOM 1523 N N . GLY A 1 204 ? -2.651 3.530 -6.740 1.00 97.12 204 GLY A N 1
ATOM 1524 C CA . GLY A 1 204 ? -4.061 3.123 -6.761 1.00 97.12 204 GLY A CA 1
ATOM 1525 C C . GLY A 1 204 ? -4.431 2.138 -5.653 1.00 97.12 204 GLY A C 1
ATOM 1526 O O . GLY A 1 204 ? -5.510 2.229 -5.076 1.00 97.12 204 GLY A O 1
ATOM 1527 N N . GLY A 1 205 ? -3.512 1.239 -5.292 1.00 98.19 205 GLY A N 1
ATOM 1528 C CA . GLY A 1 205 ? -3.616 0.405 -4.096 1.00 98.19 205 GLY A CA 1
ATOM 1529 C C . GLY A 1 205 ? -2.916 1.026 -2.890 1.00 98.19 205 GLY A C 1
ATOM 1530 O O . GLY A 1 205 ? -3.549 1.270 -1.864 1.00 98.19 205 GLY A O 1
ATOM 1531 N N . MET A 1 206 ? -1.612 1.272 -3.004 1.00 98.44 206 MET A N 1
ATOM 1532 C CA . MET A 1 206 ? -0.785 1.804 -1.924 1.00 98.44 206 MET A CA 1
ATOM 1533 C C . MET A 1 206 ? 0.173 2.887 -2.416 1.00 98.44 206 MET A C 1
ATOM 1535 O O . MET A 1 206 ? 0.789 2.742 -3.472 1.00 98.44 206 MET A O 1
ATOM 1539 N N . THR A 1 207 ? 0.340 3.934 -1.610 1.00 97.00 207 THR A N 1
ATOM 1540 C CA . THR A 1 207 ? 1.429 4.912 -1.740 1.00 97.00 207 THR A CA 1
ATOM 1541 C C . THR A 1 207 ? 2.305 4.855 -0.498 1.00 97.00 207 THR A C 1
ATOM 1543 O O . THR A 1 207 ? 1.786 4.828 0.615 1.00 97.00 207 THR A O 1
ATOM 1546 N N . ILE A 1 208 ? 3.622 4.852 -0.694 1.00 96.12 208 ILE A N 1
ATOM 1547 C CA . ILE A 1 208 ? 4.630 5.022 0.354 1.00 96.12 208 ILE A CA 1
ATOM 1548 C C . ILE A 1 208 ? 5.464 6.251 -0.003 1.00 96.12 208 ILE A C 1
ATOM 1550 O O . ILE A 1 208 ? 6.011 6.318 -1.108 1.00 96.12 208 ILE A O 1
ATOM 1554 N N . VAL A 1 209 ? 5.557 7.204 0.923 1.00 92.88 209 VAL A N 1
ATOM 1555 C CA . VAL A 1 209 ? 6.332 8.439 0.756 1.00 92.88 209 VAL A CA 1
ATOM 1556 C C . VAL A 1 209 ? 7.559 8.385 1.660 1.00 92.88 209 VAL A C 1
ATOM 1558 O O . VAL A 1 209 ? 7.450 8.537 2.875 1.00 92.88 209 VAL A O 1
ATOM 1561 N N . GLY A 1 210 ? 8.721 8.146 1.056 1.00 86.25 210 GLY A N 1
ATOM 1562 C CA . GLY A 1 210 ? 10.013 8.310 1.713 1.00 86.25 210 GLY A CA 1
ATOM 1563 C C . GLY A 1 210 ? 10.477 9.763 1.725 1.00 86.25 210 GLY A C 1
ATOM 1564 O O . GLY A 1 210 ? 9.794 10.653 1.220 1.00 86.25 210 GLY A O 1
ATOM 1565 N N . THR A 1 211 ? 11.658 9.982 2.292 1.00 82.81 211 THR A N 1
ATOM 1566 C CA . THR A 1 211 ? 12.395 11.242 2.184 1.00 82.81 211 THR A CA 1
ATOM 1567 C C . THR A 1 211 ? 13.796 10.943 1.672 1.00 82.81 211 THR A C 1
ATOM 1569 O O . THR A 1 211 ? 14.334 9.858 1.898 1.00 82.81 211 THR A O 1
ATOM 1572 N N . GLU A 1 212 ? 14.416 11.899 0.983 1.00 78.06 212 GLU A N 1
ATOM 1573 C CA . GLU A 1 212 ? 15.821 11.752 0.581 1.00 78.06 212 GLU A CA 1
ATOM 1574 C C . GLU A 1 212 ? 16.790 11.681 1.776 1.00 78.06 212 GLU A C 1
ATOM 1576 O O . GLU A 1 212 ? 17.900 11.174 1.627 1.00 78.06 212 GLU A O 1
ATOM 1581 N N . GLU A 1 213 ? 16.385 12.194 2.942 1.00 80.31 213 GLU A N 1
ATOM 1582 C CA . GLU A 1 213 ? 17.224 12.294 4.142 1.00 80.31 213 GLU A CA 1
ATOM 1583 C C . GLU A 1 213 ? 17.285 10.984 4.939 1.00 80.31 213 GLU A C 1
ATOM 1585 O O . GLU A 1 213 ? 18.307 10.684 5.558 1.00 80.31 213 GLU A O 1
ATOM 1590 N N . GLU A 1 214 ? 16.214 10.188 4.913 1.00 78.06 214 GLU A N 1
ATOM 1591 C CA . GLU A 1 214 ? 16.125 8.942 5.669 1.00 78.06 214 GLU A CA 1
ATOM 1592 C C . GLU A 1 214 ? 16.369 7.737 4.759 1.00 78.06 214 GLU A C 1
ATOM 1594 O O . GLU A 1 214 ? 15.462 7.160 4.145 1.00 78.06 214 GLU A O 1
ATOM 1599 N N . GLU A 1 215 ? 17.639 7.328 4.683 1.00 77.31 215 GLU A N 1
ATOM 1600 C CA . GLU A 1 215 ? 18.007 6.102 3.985 1.00 77.31 215 GLU A CA 1
ATOM 1601 C C . GLU A 1 215 ? 17.208 4.912 4.529 1.00 77.31 215 GLU A C 1
ATOM 1603 O O . GLU A 1 215 ? 17.239 4.582 5.714 1.00 77.31 215 GLU A O 1
ATOM 1608 N N . GLY A 1 216 ? 16.517 4.224 3.623 1.00 81.06 216 GLY A N 1
ATOM 1609 C CA . GLY A 1 216 ? 15.784 3.010 3.956 1.00 81.06 216 GLY A CA 1
ATOM 1610 C C . GLY A 1 216 ? 14.311 3.218 4.284 1.00 81.06 216 GLY A C 1
ATOM 1611 O O . GLY A 1 216 ? 13.648 2.226 4.561 1.00 81.06 216 GLY A O 1
ATOM 1612 N N . VAL A 1 217 ? 13.739 4.417 4.174 1.00 93.31 217 VAL A N 1
ATOM 1613 C CA . VAL A 1 217 ? 12.272 4.548 4.183 1.00 93.31 217 VAL A CA 1
ATOM 1614 C C . VAL A 1 217 ? 11.714 4.092 2.839 1.00 93.31 217 VAL A C 1
ATOM 1616 O O . VAL A 1 217 ? 12.041 4.655 1.800 1.00 93.31 217 VAL A O 1
ATOM 1619 N N . GLY A 1 218 ? 10.882 3.054 2.831 1.00 96.00 218 GLY A N 1
ATOM 1620 C CA . GLY A 1 218 ? 10.327 2.491 1.601 1.00 96.00 218 GLY A CA 1
ATOM 1621 C C . GLY A 1 218 ? 9.470 1.258 1.859 1.00 96.00 218 GLY A C 1
ATOM 1622 O O . GLY A 1 218 ? 8.898 1.106 2.940 1.00 96.00 218 GLY A O 1
ATOM 1623 N N . LEU A 1 219 ? 9.387 0.370 0.869 1.00 98.19 219 LEU A N 1
ATOM 1624 C CA . LEU A 1 219 ? 8.775 -0.948 1.037 1.00 98.19 219 LEU A CA 1
ATOM 1625 C C . LEU A 1 219 ? 9.852 -1.965 1.402 1.00 98.19 219 LEU A C 1
ATOM 1627 O O . LEU A 1 219 ? 10.776 -2.177 0.620 1.00 98.19 219 LEU A O 1
ATOM 1631 N N . HIS A 1 220 ? 9.690 -2.640 2.538 1.00 98.50 220 HIS A N 1
ATOM 1632 C CA . HIS A 1 220 ? 10.546 -3.741 2.979 1.00 98.50 220 HIS A CA 1
ATOM 1633 C C . HIS A 1 220 ? 9.706 -4.980 3.234 1.00 98.50 220 HIS A C 1
ATOM 1635 O O . HIS A 1 220 ? 8.862 -5.003 4.126 1.00 98.50 220 HIS A O 1
ATOM 1641 N N . MET A 1 221 ? 9.951 -6.027 2.463 1.00 98.31 221 MET A N 1
ATOM 1642 C CA . MET A 1 221 ? 9.303 -7.319 2.630 1.00 98.31 221 MET A CA 1
ATOM 1643 C C . MET A 1 221 ? 10.349 -8.368 2.990 1.00 98.31 221 MET A C 1
ATOM 1645 O O . MET A 1 221 ? 11.346 -8.500 2.291 1.00 98.31 221 MET A O 1
ATOM 1649 N N . ASP A 1 222 ? 10.105 -9.105 4.066 1.00 98.19 222 ASP A N 1
ATOM 1650 C CA . ASP A 1 222 ? 10.885 -10.242 4.549 1.00 98.19 222 ASP A CA 1
ATOM 1651 C C . ASP A 1 222 ? 9.935 -11.447 4.663 1.00 98.19 222 ASP A C 1
ATOM 1653 O O . ASP A 1 222 ? 9.336 -11.720 5.707 1.00 98.19 222 ASP A O 1
ATOM 1657 N N . GLY A 1 223 ? 9.688 -12.093 3.520 1.00 97.75 223 GLY A N 1
ATOM 1658 C CA . GLY A 1 223 ? 8.708 -13.169 3.358 1.00 97.75 223 GLY A CA 1
ATOM 1659 C C . GLY A 1 223 ? 7.233 -12.732 3.291 1.00 97.75 223 GLY A C 1
ATOM 1660 O O . GLY A 1 223 ? 6.881 -11.557 3.377 1.00 97.75 223 GLY A O 1
ATOM 1661 N N . GLY A 1 224 ? 6.339 -13.719 3.143 1.00 98.44 224 GLY A N 1
ATOM 1662 C CA . GLY A 1 224 ? 4.882 -13.523 3.073 1.00 98.44 224 GLY A CA 1
ATOM 1663 C C . GLY A 1 224 ? 4.336 -13.362 1.652 1.00 98.44 224 GLY A C 1
ATOM 1664 O O . GLY A 1 224 ? 4.990 -13.728 0.678 1.00 98.44 224 GLY A O 1
ATOM 1665 N N . THR A 1 225 ? 3.121 -12.823 1.536 1.00 98.75 225 THR A N 1
ATOM 1666 C CA . THR A 1 225 ? 2.487 -12.491 0.250 1.00 98.75 225 THR A CA 1
ATOM 1667 C C . THR A 1 225 ? 1.950 -11.065 0.266 1.00 98.75 225 THR A C 1
ATOM 1669 O O . THR A 1 225 ? 1.233 -10.692 1.196 1.00 98.75 225 THR A O 1
ATOM 1672 N N . LEU A 1 226 ? 2.235 -10.298 -0.783 1.00 98.81 226 LEU A N 1
ATOM 1673 C CA . LEU A 1 226 ? 1.668 -8.977 -1.039 1.00 98.81 226 LEU A CA 1
ATOM 1674 C C . LEU A 1 226 ? 0.934 -9.001 -2.386 1.00 98.81 226 LEU A C 1
ATOM 1676 O O . LEU A 1 226 ? 1.531 -9.256 -3.428 1.00 98.81 226 LEU A O 1
ATOM 1680 N N . LEU A 1 227 ? -0.373 -8.760 -2.376 1.00 98.88 227 LEU A N 1
ATOM 1681 C CA . LEU A 1 227 ? -1.228 -8.800 -3.560 1.00 98.88 227 LEU A CA 1
ATOM 1682 C C . LEU A 1 227 ? -1.887 -7.442 -3.788 1.00 98.88 227 LEU A C 1
ATOM 1684 O O . LEU A 1 227 ? -2.632 -6.968 -2.938 1.00 98.88 227 LEU A O 1
ATOM 1688 N N . PHE A 1 228 ? -1.707 -6.908 -4.991 1.00 98.88 228 PHE A N 1
ATOM 1689 C CA . PHE A 1 228 ? -2.492 -5.820 -5.556 1.00 98.88 228 PHE A CA 1
ATOM 1690 C C . PHE A 1 228 ? -3.349 -6.369 -6.690 1.00 98.88 228 PHE A C 1
ATOM 1692 O O . PHE A 1 228 ? -2.826 -6.981 -7.630 1.00 98.88 228 PHE A O 1
ATOM 1699 N N . ARG A 1 229 ? -4.663 -6.162 -6.621 1.00 98.81 229 ARG A N 1
ATOM 1700 C CA . ARG A 1 229 ? -5.591 -6.616 -7.658 1.00 98.81 229 ARG A CA 1
ATOM 1701 C C . ARG A 1 229 ? -6.575 -5.524 -8.030 1.00 98.81 229 ARG A C 1
ATOM 1703 O O . ARG A 1 229 ? -7.245 -4.990 -7.160 1.00 98.81 229 ARG A O 1
ATOM 1710 N N . ASN A 1 230 ? -6.718 -5.276 -9.329 1.00 98.69 230 ASN A N 1
ATOM 1711 C CA . ASN A 1 230 ? -7.692 -4.325 -9.860 1.00 98.69 230 ASN A CA 1
ATOM 1712 C C . ASN A 1 230 ? -7.555 -2.929 -9.222 1.00 98.69 230 ASN A C 1
ATOM 1714 O O . ASN A 1 230 ? -8.537 -2.271 -8.892 1.00 98.69 230 ASN A O 1
ATOM 1718 N N . CYS A 1 231 ? -6.309 -2.504 -9.006 1.00 98.56 231 CYS A N 1
ATOM 1719 C CA . CYS A 1 231 ? -6.006 -1.195 -8.442 1.00 98.56 231 CYS A CA 1
ATOM 1720 C C . CYS A 1 231 ? -5.706 -0.192 -9.558 1.00 98.56 231 CYS A C 1
ATOM 1722 O O . CYS A 1 231 ? -4.976 -0.518 -10.499 1.00 98.56 231 CYS A O 1
ATOM 1724 N N . THR A 1 232 ? -6.241 1.022 -9.455 1.00 98.44 232 THR A N 1
ATOM 1725 C CA . THR A 1 232 ? -6.078 2.050 -10.494 1.00 98.44 232 THR A CA 1
ATOM 1726 C C . THR A 1 232 ? -5.636 3.378 -9.900 1.00 98.44 232 THR A C 1
ATOM 1728 O O . THR A 1 232 ? -6.236 3.842 -8.936 1.00 98.44 232 THR A O 1
ATOM 1731 N N . ALA A 1 233 ? -4.612 3.991 -10.489 1.00 96.75 233 ALA A N 1
ATOM 1732 C CA . ALA A 1 233 ? -4.286 5.401 -10.298 1.00 96.75 233 ALA A CA 1
ATOM 1733 C C . ALA A 1 233 ? -4.619 6.154 -11.591 1.00 96.75 233 ALA A C 1
ATOM 1735 O O . ALA A 1 233 ? -4.117 5.782 -12.652 1.00 96.75 233 ALA A O 1
ATOM 1736 N N . ASP A 1 234 ? -5.475 7.171 -11.528 1.00 93.38 234 ASP A N 1
ATOM 1737 C CA . ASP A 1 234 ? -6.000 7.812 -12.742 1.00 93.38 234 ASP A CA 1
ATOM 1738 C C . ASP A 1 234 ? -4.991 8.771 -13.395 1.00 93.38 234 ASP A C 1
ATOM 1740 O O . ASP A 1 234 ? -4.786 8.722 -14.612 1.00 93.38 234 ASP A O 1
ATOM 1744 N N . SER A 1 235 ? -4.300 9.610 -12.611 1.00 85.12 235 SER A N 1
ATOM 1745 C CA . SER A 1 235 ? -3.475 10.682 -13.190 1.00 85.12 235 SER A CA 1
ATOM 1746 C C . SER A 1 235 ? -1.978 10.415 -13.293 1.00 85.12 235 SER A C 1
ATOM 1748 O O . SER A 1 235 ? -1.347 11.030 -14.151 1.00 85.12 235 SER A O 1
ATOM 1750 N N . ASP A 1 236 ? -1.372 9.539 -12.487 1.00 89.00 236 ASP A N 1
ATOM 1751 C CA . ASP A 1 236 ? 0.095 9.536 -12.391 1.00 89.00 236 ASP A CA 1
ATOM 1752 C C . ASP A 1 236 ? 0.740 8.149 -12.234 1.00 89.00 236 ASP A C 1
ATOM 1754 O O . ASP A 1 236 ? 0.922 7.417 -13.212 1.00 89.00 236 ASP A O 1
ATOM 1758 N N . TYR A 1 237 ? 1.183 7.797 -11.031 1.00 95.38 237 TYR A N 1
ATOM 1759 C CA . TYR A 1 237 ? 2.196 6.763 -10.826 1.00 95.38 237 TYR A CA 1
ATOM 1760 C C . TYR A 1 237 ? 1.623 5.568 -10.068 1.00 95.38 237 TYR A C 1
ATOM 1762 O O . TYR A 1 237 ? 0.934 5.748 -9.067 1.00 95.38 237 TYR A O 1
ATOM 1770 N N . GLY A 1 238 ? 1.975 4.353 -10.492 1.00 96.31 238 GLY A N 1
ATOM 1771 C CA . GLY A 1 238 ? 1.792 3.138 -9.701 1.00 96.31 238 GLY A CA 1
ATOM 1772 C C . GLY A 1 238 ? 0.335 2.711 -9.539 1.00 96.31 238 GLY A C 1
ATOM 1773 O O . GLY A 1 238 ? -0.331 3.108 -8.586 1.00 96.31 238 GLY A O 1
ATOM 1774 N N . GLY A 1 239 ? -0.173 1.853 -10.425 1.00 97.56 239 GLY A N 1
ATOM 1775 C CA . GLY A 1 239 ? -1.586 1.448 -10.359 1.00 97.56 239 GLY A CA 1
ATOM 1776 C C . GLY A 1 239 ? -1.895 0.610 -9.121 1.00 97.56 239 GLY A C 1
ATOM 1777 O O . GLY A 1 239 ? -2.888 0.834 -8.439 1.00 97.56 239 GLY A O 1
ATOM 1778 N N . GLY A 1 240 ? -1.011 -0.326 -8.783 1.00 98.38 240 GLY A N 1
ATOM 1779 C CA . GLY A 1 240 ? -1.028 -1.041 -7.509 1.00 98.38 240 GLY A CA 1
ATOM 1780 C C . GLY A 1 240 ? -0.228 -0.312 -6.438 1.00 98.38 240 GLY A C 1
ATOM 1781 O O . GLY A 1 240 ? -0.758 -0.043 -5.364 1.00 98.38 240 GLY A O 1
ATOM 1782 N N . LEU A 1 241 ? 1.027 0.023 -6.739 1.00 98.75 241 LEU A N 1
ATOM 1783 C CA . LEU A 1 241 ? 1.985 0.553 -5.770 1.00 98.75 241 LEU A CA 1
ATOM 1784 C C . LEU A 1 241 ? 2.751 1.758 -6.318 1.00 98.75 241 LEU A C 1
ATOM 1786 O O . LEU A 1 241 ? 3.357 1.673 -7.385 1.00 98.75 241 LEU A O 1
ATOM 1790 N N . LEU A 1 242 ? 2.820 2.824 -5.527 1.00 97.88 242 LEU A N 1
ATOM 1791 C CA . LEU A 1 242 ? 3.822 3.877 -5.651 1.00 97.88 242 LEU A CA 1
ATOM 1792 C C . LEU A 1 242 ? 4.770 3.834 -4.444 1.00 97.88 242 LEU A C 1
ATOM 1794 O O . LEU A 1 242 ? 4.317 3.904 -3.304 1.00 97.88 242 LEU A O 1
ATOM 1798 N N . VAL A 1 243 ? 6.078 3.791 -4.703 1.00 97.00 243 VAL A N 1
ATOM 1799 C CA . VAL A 1 243 ? 7.121 4.111 -3.718 1.00 97.00 243 VAL A CA 1
ATOM 1800 C C . VAL A 1 243 ? 7.868 5.357 -4.195 1.00 97.00 243 VAL A C 1
ATOM 1802 O O . VAL A 1 243 ? 8.628 5.300 -5.168 1.00 97.00 243 VAL A O 1
ATOM 1805 N N . PHE A 1 244 ? 7.608 6.485 -3.536 1.00 94.56 244 PHE A N 1
ATOM 1806 C CA . PHE A 1 244 ? 8.198 7.790 -3.839 1.00 94.56 244 PHE A CA 1
ATOM 1807 C C . PHE A 1 244 ? 9.380 8.059 -2.907 1.00 94.56 244 PHE A C 1
ATOM 1809 O O . PHE A 1 244 ? 9.291 7.757 -1.720 1.00 94.56 244 PHE A O 1
ATOM 1816 N N . GLU A 1 245 ? 10.493 8.553 -3.449 1.00 92.62 245 GLU A N 1
ATOM 1817 C CA . GLU A 1 245 ? 11.778 8.803 -2.769 1.00 92.62 245 GLU A CA 1
ATOM 1818 C C . GLU A 1 245 ? 12.416 7.632 -1.989 1.00 92.62 245 GLU A C 1
ATOM 1820 O O . GLU A 1 245 ? 13.575 7.739 -1.595 1.00 92.62 245 GLU A O 1
ATOM 1825 N N . GLY A 1 246 ? 11.748 6.480 -1.877 1.00 94.50 246 GLY A N 1
ATOM 1826 C CA . GLY A 1 246 ? 12.204 5.282 -1.169 1.00 94.50 246 GLY A CA 1
ATOM 1827 C C . GLY A 1 246 ? 12.499 4.068 -2.065 1.00 94.50 246 GLY A C 1
ATOM 1828 O O . GLY A 1 246 ? 12.052 4.016 -3.219 1.00 94.50 246 GLY A O 1
ATOM 1829 N N . PRO A 1 247 ? 13.253 3.064 -1.570 1.00 97.00 247 PRO A N 1
ATOM 1830 C CA . PRO A 1 247 ? 13.470 1.807 -2.278 1.00 97.00 247 PRO A CA 1
ATOM 1831 C C . PRO A 1 247 ? 12.304 0.823 -2.097 1.00 97.00 247 PRO A C 1
ATOM 1833 O O . PRO A 1 247 ? 11.529 0.893 -1.143 1.00 97.00 247 PRO A O 1
ATOM 1836 N N . MET A 1 248 ? 12.232 -0.153 -3.001 1.00 98.06 248 MET A N 1
ATOM 1837 C CA . MET A 1 248 ? 11.422 -1.359 -2.836 1.00 98.06 248 MET A CA 1
ATOM 1838 C C . MET A 1 248 ? 12.363 -2.549 -2.646 1.00 98.06 248 MET A C 1
ATOM 1840 O O . MET A 1 248 ? 13.070 -2.928 -3.580 1.00 98.06 248 MET A O 1
ATOM 1844 N N . ILE A 1 249 ? 12.381 -3.125 -1.447 1.00 98.25 249 ILE A N 1
ATOM 1845 C CA . ILE A 1 249 ? 13.255 -4.234 -1.063 1.00 98.25 249 ILE A CA 1
ATOM 1846 C C . ILE A 1 249 ? 12.395 -5.457 -0.743 1.00 98.25 249 ILE A C 1
ATOM 1848 O O . ILE A 1 249 ? 11.607 -5.451 0.200 1.00 98.25 249 ILE A O 1
ATOM 1852 N N . GLN A 1 250 ? 12.570 -6.516 -1.527 1.00 98.25 250 GLN A N 1
ATOM 1853 C CA . GLN A 1 250 ? 11.964 -7.825 -1.315 1.00 98.25 250 GLN A CA 1
ATOM 1854 C C . GLN A 1 250 ? 13.054 -8.821 -0.924 1.00 98.25 250 GLN A C 1
ATOM 1856 O O . GLN A 1 250 ? 13.979 -9.045 -1.699 1.00 98.25 250 GLN A O 1
ATOM 1861 N N . LYS A 1 251 ? 12.915 -9.434 0.249 1.00 97.75 251 LYS A N 1
ATOM 1862 C CA . LYS A 1 251 ? 13.719 -10.548 0.751 1.00 97.75 251 LYS A CA 1
ATOM 1863 C C . LYS A 1 251 ? 12.802 -11.761 0.912 1.00 97.75 251 LYS A C 1
ATOM 1865 O O . LYS A 1 251 ? 12.083 -11.892 1.898 1.00 97.75 251 LYS A O 1
ATOM 1870 N N . GLY A 1 252 ? 12.751 -12.618 -0.101 1.00 97.31 252 GLY A N 1
ATOM 1871 C CA . GLY A 1 252 ? 11.821 -13.745 -0.173 1.00 97.31 252 GLY A CA 1
ATOM 1872 C C . GLY A 1 252 ? 10.347 -13.344 -0.351 1.00 97.31 252 GLY A C 1
ATOM 1873 O O . GLY A 1 252 ? 10.010 -12.199 -0.650 1.00 97.31 252 GLY A O 1
ATOM 1874 N N . GLY A 1 253 ? 9.454 -14.325 -0.180 1.00 98.12 253 GLY A N 1
ATOM 1875 C CA . GLY A 1 253 ? 8.003 -14.156 -0.333 1.00 98.12 253 GLY A CA 1
ATOM 1876 C C . GLY A 1 253 ? 7.550 -13.813 -1.757 1.00 98.12 253 GLY A C 1
ATOM 1877 O O . GLY A 1 253 ? 8.352 -13.827 -2.690 1.00 98.12 253 GLY A O 1
ATOM 1878 N N . ASP A 1 254 ? 6.263 -13.502 -1.918 1.00 98.56 254 ASP A N 1
ATOM 1879 C CA . ASP A 1 254 ? 5.644 -13.289 -3.230 1.00 98.56 254 ASP A CA 1
ATOM 1880 C C . ASP A 1 254 ? 4.927 -11.937 -3.331 1.00 98.56 254 ASP A C 1
ATOM 1882 O O . ASP A 1 254 ? 4.061 -11.617 -2.513 1.00 98.56 254 ASP A O 1
ATOM 1886 N N . ILE A 1 255 ? 5.233 -11.165 -4.375 1.00 98.75 255 ILE A N 1
ATOM 1887 C CA . ILE A 1 255 ? 4.558 -9.902 -4.692 1.00 98.75 255 ILE A CA 1
ATOM 1888 C C . ILE A 1 255 ? 3.806 -10.054 -6.012 1.00 98.75 255 ILE A C 1
ATOM 1890 O O . ILE A 1 255 ? 4.391 -10.390 -7.040 1.00 98.75 255 ILE A O 1
ATOM 1894 N N . HIS A 1 256 ? 2.507 -9.771 -6.011 1.00 98.81 256 HIS A N 1
ATOM 1895 C CA . HIS A 1 256 ? 1.657 -9.900 -7.188 1.00 98.81 256 HIS A CA 1
ATOM 1896 C C . HIS A 1 256 ? 0.934 -8.596 -7.508 1.00 98.81 256 HIS A C 1
ATOM 1898 O O . HIS A 1 256 ? 0.216 -8.054 -6.673 1.00 98.81 256 HIS A O 1
ATOM 1904 N N . PHE A 1 257 ? 1.020 -8.173 -8.763 1.00 98.81 257 PHE A N 1
ATOM 1905 C CA . PHE A 1 257 ? 0.236 -7.094 -9.349 1.00 98.81 257 PHE A CA 1
ATOM 1906 C C . PHE A 1 257 ? -0.648 -7.679 -10.446 1.00 98.81 257 PHE A C 1
ATOM 1908 O O . PHE A 1 257 ? -0.148 -8.253 -11.418 1.00 98.81 257 PHE A O 1
ATOM 1915 N N . LYS A 1 258 ? -1.970 -7.579 -10.289 1.00 98.81 258 LYS A N 1
ATOM 1916 C CA . LYS A 1 258 ? -2.942 -8.172 -11.218 1.00 98.81 258 LYS A CA 1
ATOM 1917 C C . LYS A 1 258 ? -3.955 -7.126 -11.646 1.00 98.81 258 LYS A C 1
ATOM 1919 O O . LYS A 1 258 ? -4.644 -6.562 -10.806 1.00 98.81 258 LYS A O 1
ATOM 1924 N N . ASP A 1 259 ? -4.057 -6.896 -12.951 1.00 98.56 259 ASP A N 1
ATOM 1925 C CA . ASP A 1 259 ? -5.044 -5.980 -13.537 1.00 98.56 259 ASP A CA 1
ATOM 1926 C C . ASP A 1 259 ? -4.933 -4.537 -13.008 1.00 98.56 259 ASP A C 1
ATOM 1928 O O . ASP A 1 259 ? -5.924 -3.822 -12.906 1.00 98.56 259 ASP A O 1
ATOM 1932 N N . CYS A 1 260 ? -3.722 -4.102 -12.653 1.00 98.62 260 CYS A N 1
ATOM 1933 C CA . CYS A 1 260 ? -3.481 -2.742 -12.179 1.00 98.62 260 CYS A CA 1
ATOM 1934 C C . CYS A 1 260 ? -3.249 -1.763 -13.341 1.00 98.62 260 CYS A C 1
ATOM 1936 O O . CYS A 1 260 ? -2.662 -2.142 -14.362 1.00 98.62 260 CYS A O 1
ATOM 1938 N N . THR A 1 261 ? -3.676 -0.507 -13.182 1.00 98.56 261 THR A N 1
ATOM 1939 C CA . THR A 1 261 ? -3.551 0.527 -14.225 1.00 98.56 261 THR A CA 1
ATOM 1940 C C . THR A 1 261 ? -3.062 1.866 -13.665 1.00 98.56 261 THR A C 1
ATOM 1942 O O . THR A 1 261 ? -3.530 2.296 -12.616 1.00 98.56 261 THR A O 1
ATOM 1945 N N . ALA A 1 262 ? -2.141 2.531 -14.368 1.00 97.75 262 ALA A N 1
ATOM 1946 C CA . ALA A 1 262 ? -1.696 3.902 -14.073 1.00 97.75 262 ALA A CA 1
ATOM 1947 C C . ALA A 1 262 ? -1.165 4.621 -15.322 1.00 97.75 262 ALA A C 1
ATOM 1949 O O . ALA A 1 262 ? -1.083 4.021 -16.394 1.00 97.75 262 ALA A O 1
ATOM 1950 N N . ASN A 1 263 ? -0.744 5.884 -15.207 1.00 96.19 263 ASN A N 1
ATOM 1951 C CA . ASN A 1 263 ? -0.001 6.544 -16.282 1.00 96.19 263 ASN A CA 1
ATOM 1952 C C . ASN A 1 263 ? 1.444 6.039 -16.363 1.00 96.19 263 ASN A C 1
ATOM 1954 O O . ASN A 1 263 ? 1.901 5.748 -17.457 1.00 96.19 263 ASN A O 1
ATOM 1958 N N . PHE A 1 264 ? 2.145 5.815 -15.256 1.00 96.75 264 PHE A N 1
ATOM 1959 C CA . PHE A 1 264 ? 3.480 5.201 -15.257 1.00 96.75 264 PHE A CA 1
ATOM 1960 C C . PHE A 1 264 ? 3.543 4.063 -14.249 1.00 96.75 264 PHE A C 1
ATOM 1962 O O . PHE A 1 264 ? 3.117 4.231 -13.108 1.00 96.75 264 PHE A O 1
ATOM 1969 N N . GLY A 1 265 ? 4.103 2.917 -14.641 1.00 97.25 265 GLY A N 1
ATOM 1970 C CA . GLY A 1 265 ? 4.174 1.769 -13.739 1.00 97.25 265 GLY A CA 1
ATOM 1971 C C . GLY A 1 265 ? 2.791 1.177 -13.475 1.00 97.25 265 GLY A C 1
ATOM 1972 O O . GLY A 1 265 ? 2.259 1.305 -12.374 1.00 97.25 265 GLY A O 1
ATOM 1973 N N . GLY A 1 266 ? 2.187 0.546 -14.487 1.00 97.69 266 GLY A N 1
ATOM 1974 C CA . GLY A 1 266 ? 0.799 0.073 -14.407 1.00 97.69 266 GLY A CA 1
ATOM 1975 C C . GLY A 1 266 ? 0.524 -0.815 -13.191 1.00 97.69 266 GLY A C 1
ATOM 1976 O O . GLY A 1 266 ? -0.507 -0.675 -12.545 1.00 97.69 266 GLY A O 1
ATOM 1977 N N . GLY A 1 267 ? 1.470 -1.681 -12.824 1.00 98.38 267 GLY A N 1
ATOM 1978 C CA . GLY A 1 267 ? 1.502 -2.377 -11.537 1.00 98.38 267 GLY A CA 1
ATOM 1979 C C . GLY A 1 267 ? 2.194 -1.557 -10.453 1.00 98.38 267 GLY A C 1
ATOM 1980 O O . GLY A 1 267 ? 1.570 -1.236 -9.443 1.00 98.38 267 GLY A O 1
ATOM 1981 N N . ALA A 1 268 ? 3.462 -1.205 -10.668 1.00 98.62 268 ALA A N 1
ATOM 1982 C CA . ALA A 1 268 ? 4.266 -0.489 -9.681 1.00 98.62 268 ALA A CA 1
ATOM 1983 C C . ALA A 1 268 ? 5.107 0.641 -10.288 1.00 98.62 268 ALA A C 1
ATOM 1985 O O . ALA A 1 268 ? 5.707 0.480 -11.352 1.00 98.62 268 ALA A O 1
ATOM 1986 N N . TYR A 1 269 ? 5.221 1.751 -9.565 1.00 98.19 269 TYR A N 1
ATOM 1987 C CA . TYR A 1 269 ? 6.214 2.793 -9.808 1.00 98.19 269 TYR A CA 1
ATOM 1988 C C . TYR A 1 269 ? 7.126 2.908 -8.587 1.00 98.19 269 TYR A C 1
ATOM 1990 O O . TYR A 1 269 ? 6.650 3.127 -7.473 1.00 98.19 269 TYR A O 1
ATOM 1998 N N . VAL A 1 270 ? 8.435 2.783 -8.799 1.00 97.62 270 VAL A N 1
ATOM 1999 C CA . VAL A 1 270 ? 9.449 2.910 -7.747 1.00 97.62 270 VAL A CA 1
ATOM 2000 C C . VAL A 1 270 ? 10.473 3.951 -8.172 1.00 97.62 270 VAL A C 1
ATOM 2002 O O . VAL A 1 270 ? 11.128 3.826 -9.212 1.00 97.62 270 VAL A O 1
ATOM 2005 N N . GLU A 1 271 ? 10.598 5.004 -7.370 1.00 95.25 271 GLU A N 1
ATOM 2006 C CA . GLU A 1 271 ? 11.482 6.118 -7.691 1.00 95.25 271 GLU A CA 1
ATOM 2007 C C . GLU A 1 271 ? 12.957 5.821 -7.425 1.00 95.25 271 GLU A C 1
ATOM 2009 O O . GLU A 1 271 ? 13.816 6.302 -8.157 1.00 95.25 271 GLU A O 1
ATOM 2014 N N . ARG A 1 272 ? 13.284 5.029 -6.405 1.00 94.81 272 ARG A N 1
ATOM 2015 C CA . ARG A 1 272 ? 14.669 4.610 -6.167 1.00 94.81 272 ARG A CA 1
ATOM 2016 C C . ARG A 1 272 ? 14.921 3.243 -6.804 1.00 94.81 272 ARG A C 1
ATOM 2018 O O . ARG A 1 272 ? 14.539 2.992 -7.949 1.00 94.81 272 ARG A O 1
ATOM 2025 N N . ASN A 1 273 ? 15.625 2.383 -6.080 1.00 95.81 273 ASN A N 1
ATOM 2026 C CA . ASN A 1 273 ? 15.996 1.055 -6.530 1.00 95.81 273 ASN A CA 1
ATOM 2027 C C . ASN A 1 273 ? 14.915 0.038 -6.171 1.00 95.81 273 ASN A C 1
ATOM 2029 O O . ASN A 1 273 ? 14.354 0.068 -5.074 1.00 95.81 273 ASN A O 1
ATOM 2033 N N . VAL A 1 274 ? 14.702 -0.909 -7.080 1.00 97.62 274 VAL A N 1
ATOM 2034 C CA . VAL A 1 274 ? 14.029 -2.173 -6.784 1.00 97.62 274 VAL A CA 1
ATOM 2035 C C . VAL A 1 274 ? 15.102 -3.219 -6.518 1.00 97.62 274 VAL A C 1
ATOM 2037 O O . VAL A 1 274 ? 15.959 -3.457 -7.370 1.00 97.62 274 VAL A O 1
ATOM 2040 N N . ILE A 1 275 ? 15.072 -3.837 -5.343 1.00 97.56 275 ILE A N 1
ATOM 2041 C CA . ILE A 1 275 ? 15.999 -4.893 -4.941 1.00 97.56 275 ILE A CA 1
ATOM 2042 C C . ILE A 1 275 ? 15.171 -6.129 -4.610 1.00 97.56 275 ILE A C 1
ATOM 2044 O O . ILE A 1 275 ? 14.408 -6.126 -3.650 1.00 97.56 275 ILE A O 1
ATOM 2048 N N . GLN A 1 276 ? 15.328 -7.180 -5.408 1.00 97.38 276 GLN A N 1
ATOM 2049 C CA . GLN A 1 276 ? 14.767 -8.498 -5.136 1.00 97.38 276 GLN A CA 1
ATOM 2050 C C . GLN A 1 276 ? 15.896 -9.450 -4.742 1.00 97.38 276 GLN A C 1
ATOM 2052 O O . GLN A 1 276 ? 16.817 -9.681 -5.524 1.00 97.38 276 GLN A O 1
ATOM 2057 N N . GLU A 1 277 ? 15.792 -10.020 -3.551 1.00 96.06 277 GLU A N 1
ATOM 2058 C CA . GLU A 1 277 ? 16.647 -11.063 -2.996 1.00 96.06 277 GLU A CA 1
ATOM 2059 C C . GLU A 1 277 ? 15.744 -12.261 -2.674 1.00 96.06 277 GLU A C 1
ATOM 2061 O O . GLU A 1 277 ? 14.986 -12.226 -1.713 1.00 96.06 277 GLU A O 1
ATOM 2066 N N . ASP A 1 278 ? 15.779 -13.301 -3.508 1.00 95.75 278 ASP A N 1
ATOM 2067 C CA . ASP A 1 278 ? 14.850 -14.440 -3.482 1.00 95.75 278 ASP A CA 1
ATOM 2068 C C . ASP A 1 278 ? 13.368 -14.053 -3.725 1.00 95.75 278 ASP A C 1
ATOM 2070 O O . ASP A 1 278 ? 13.029 -12.909 -4.035 1.00 95.75 278 ASP A O 1
ATOM 2074 N N . GLY A 1 279 ? 12.467 -15.039 -3.639 1.00 96.19 279 GLY A N 1
ATOM 2075 C CA . GLY A 1 279 ? 11.024 -14.841 -3.812 1.00 96.19 279 GLY A CA 1
ATOM 2076 C C . GLY A 1 279 ? 10.572 -14.669 -5.265 1.00 96.19 279 GLY A C 1
ATOM 2077 O O . GLY A 1 279 ? 11.351 -14.850 -6.206 1.00 96.19 279 GLY A O 1
ATOM 2078 N N . ALA A 1 280 ? 9.295 -14.332 -5.453 1.00 97.69 280 ALA A N 1
ATOM 2079 C CA . ALA A 1 280 ? 8.712 -14.073 -6.767 1.00 97.69 280 ALA A CA 1
ATOM 2080 C C . ALA A 1 280 ? 8.036 -12.697 -6.841 1.00 97.69 280 ALA A C 1
ATOM 2082 O O . ALA A 1 280 ? 7.434 -12.216 -5.882 1.00 97.69 280 ALA A O 1
ATOM 2083 N N . MET A 1 281 ? 8.117 -12.067 -8.011 1.00 98.38 281 MET A N 1
ATOM 2084 C CA . MET A 1 281 ? 7.397 -10.844 -8.346 1.00 98.38 281 MET A CA 1
ATOM 2085 C C . MET A 1 281 ? 6.657 -11.050 -9.669 1.00 98.38 281 MET A C 1
ATOM 2087 O O . MET A 1 281 ? 7.267 -11.324 -10.703 1.00 98.38 281 MET A O 1
ATOM 2091 N N . GLU A 1 282 ? 5.333 -10.936 -9.651 1.00 98.50 282 GLU A N 1
ATOM 2092 C CA . GLU A 1 282 ? 4.479 -11.217 -10.803 1.00 98.50 282 GLU A CA 1
ATOM 2093 C C . GLU A 1 282 ? 3.642 -9.997 -11.194 1.00 98.50 282 GLU A C 1
ATOM 2095 O O . GLU A 1 282 ? 2.866 -9.480 -10.395 1.00 98.50 282 GLU A O 1
ATOM 2100 N N . PHE A 1 283 ? 3.733 -9.599 -12.460 1.00 98.56 283 PHE A N 1
ATOM 2101 C CA . PHE A 1 283 ? 2.891 -8.584 -13.084 1.00 98.56 283 PHE A CA 1
ATOM 2102 C C . PHE A 1 283 ? 2.024 -9.243 -14.152 1.00 98.56 283 PHE A C 1
ATOM 2104 O O . PHE A 1 283 ? 2.524 -9.767 -15.150 1.00 98.56 283 PHE A O 1
ATOM 2111 N N . LEU A 1 284 ? 0.711 -9.217 -13.952 1.00 98.44 284 LEU A N 1
ATOM 2112 C CA . LEU A 1 284 ? -0.273 -9.857 -14.818 1.00 98.44 284 LEU A CA 1
ATOM 2113 C C . LEU A 1 284 ? -1.278 -8.824 -15.307 1.00 98.44 284 LEU A C 1
ATOM 2115 O O . LEU A 1 284 ? -2.049 -8.278 -14.522 1.00 98.44 284 LEU A O 1
ATOM 2119 N N . ARG A 1 285 ? -1.310 -8.610 -16.625 1.00 98.50 285 ARG A N 1
ATOM 2120 C CA . ARG A 1 285 ? -2.272 -7.723 -17.303 1.00 98.50 285 ARG A CA 1
ATOM 2121 C C . ARG A 1 285 ? -2.266 -6.281 -16.785 1.00 98.50 285 ARG A C 1
ATOM 2123 O O . ARG A 1 285 ? -3.255 -5.571 -16.941 1.00 98.50 285 ARG A O 1
ATOM 2130 N N . CYS A 1 286 ? -1.153 -5.848 -16.200 1.00 98.38 286 CYS A N 1
ATOM 2131 C CA . CYS A 1 286 ? -0.955 -4.463 -15.796 1.00 98.38 286 CYS A CA 1
ATOM 2132 C C . CYS A 1 286 ? -0.788 -3.552 -17.018 1.00 98.38 286 CYS A C 1
ATOM 2134 O O . CYS A 1 286 ? -0.235 -3.969 -18.045 1.00 98.38 286 CYS A O 1
ATOM 2136 N N . LYS A 1 287 ? -1.270 -2.313 -16.919 1.00 98.38 287 LYS A N 1
ATOM 2137 C CA . LYS A 1 287 ? -1.294 -1.383 -18.050 1.00 98.38 287 LYS A CA 1
ATOM 2138 C C . LYS A 1 287 ? -0.808 -0.004 -17.641 1.00 98.38 287 LYS A C 1
ATOM 2140 O O . LYS A 1 287 ? -1.290 0.548 -16.657 1.00 98.38 287 LYS A O 1
ATOM 2145 N N . SER A 1 288 ? 0.090 0.570 -18.432 1.00 97.00 288 SER A N 1
ATOM 2146 C CA . SER A 1 288 ? 0.306 2.011 -18.417 1.00 97.00 288 SER A CA 1
ATOM 2147 C C . SER A 1 288 ? -0.505 2.685 -19.527 1.00 97.00 288 SER A C 1
ATOM 2149 O O . SER A 1 288 ? -0.839 2.055 -20.540 1.00 97.00 288 SER A O 1
ATOM 2151 N N . SER A 1 289 ? -0.879 3.948 -19.325 1.00 94.06 289 SER A N 1
ATOM 2152 C CA . SER A 1 289 ? -1.704 4.700 -20.274 1.00 94.06 289 SER A CA 1
ATOM 2153 C C . SER A 1 289 ? -0.995 4.969 -21.603 1.00 94.06 289 SER A C 1
ATOM 2155 O O . SER A 1 289 ? 0.166 4.611 -21.802 1.00 94.06 289 SER A O 1
ATOM 2157 N N . ARG A 1 290 ? -1.692 5.631 -22.539 1.00 88.75 290 ARG A N 1
ATOM 2158 C CA . ARG A 1 290 ? -1.197 5.906 -23.901 1.00 88.75 290 ARG A CA 1
ATOM 2159 C C . ARG A 1 290 ? 0.151 6.635 -23.937 1.00 88.75 290 ARG A C 1
ATOM 2161 O O . ARG A 1 290 ? 0.916 6.427 -24.871 1.00 88.75 290 ARG A O 1
ATOM 2168 N N . TRP A 1 291 ? 0.438 7.467 -22.945 1.00 90.94 291 TRP A N 1
ATOM 2169 C CA . TRP A 1 291 ? 1.688 8.235 -22.866 1.00 90.94 291 TRP A CA 1
ATOM 2170 C C . TRP A 1 291 ? 2.660 7.670 -21.830 1.00 90.94 291 TRP A C 1
ATOM 2172 O O . TRP A 1 291 ? 3.713 8.250 -21.574 1.00 90.94 291 TRP A O 1
ATOM 2182 N N . GLY A 1 292 ? 2.277 6.541 -21.242 1.00 92.88 292 GLY A N 1
ATOM 2183 C CA . GLY A 1 292 ? 2.903 5.917 -20.106 1.00 92.88 292 GLY A CA 1
ATOM 2184 C C . GLY A 1 292 ? 4.004 4.935 -20.443 1.00 92.88 292 GLY A C 1
ATOM 2185 O O . GLY A 1 292 ? 3.919 4.196 -21.427 1.00 92.88 292 GLY A O 1
ATOM 2186 N N . ASP A 1 293 ? 4.972 4.841 -19.541 1.00 96.25 293 ASP A N 1
ATOM 2187 C CA . ASP A 1 293 ? 6.046 3.852 -19.578 1.00 96.25 293 ASP A CA 1
ATOM 2188 C C . ASP A 1 293 ? 5.842 2.785 -18.482 1.00 96.25 293 ASP A C 1
ATOM 2190 O O . ASP A 1 293 ? 5.227 3.050 -17.445 1.00 96.25 293 ASP A O 1
ATOM 2194 N N . GLY A 1 294 ? 6.367 1.574 -18.690 1.00 95.88 294 GLY A N 1
ATOM 2195 C CA . GLY A 1 294 ? 6.395 0.526 -17.662 1.00 95.88 294 GLY A CA 1
ATOM 2196 C C . GLY A 1 294 ? 5.024 -0.101 -17.400 1.00 95.88 294 GLY A C 1
ATOM 2197 O O . GLY A 1 294 ? 4.432 0.112 -16.346 1.00 95.88 294 GLY A O 1
ATOM 2198 N N . GLY A 1 295 ? 4.502 -0.883 -18.347 1.00 96.44 295 GLY A N 1
ATOM 2199 C CA . GLY A 1 295 ? 3.148 -1.445 -18.249 1.00 96.44 295 GLY A CA 1
ATOM 2200 C C . GLY A 1 295 ? 2.941 -2.329 -17.015 1.00 96.44 295 GLY A C 1
ATOM 2201 O O . GLY A 1 295 ? 1.904 -2.258 -16.367 1.00 96.44 295 GLY A O 1
ATOM 2202 N N . GLY A 1 296 ? 3.949 -3.121 -16.652 1.00 97.62 296 GLY A N 1
ATOM 2203 C CA . GLY A 1 296 ? 4.057 -3.800 -15.360 1.00 97.62 296 GLY A CA 1
ATOM 2204 C C . GLY A 1 296 ? 4.702 -2.905 -14.306 1.00 97.62 296 GLY A C 1
ATOM 2205 O O . GLY A 1 296 ? 4.070 -2.591 -13.302 1.00 97.62 296 GLY A O 1
ATOM 2206 N N . MET A 1 297 ? 5.937 -2.462 -14.542 1.00 98.38 297 MET A N 1
ATOM 2207 C CA . MET A 1 297 ? 6.672 -1.648 -13.576 1.00 98.38 297 MET A CA 1
ATOM 2208 C C . MET A 1 297 ? 7.530 -0.563 -14.222 1.00 98.38 297 MET A C 1
ATOM 2210 O O . MET A 1 297 ? 8.148 -0.763 -15.268 1.00 98.38 297 MET A O 1
ATOM 2214 N N . TYR A 1 298 ? 7.605 0.575 -13.541 1.00 97.75 298 TYR A N 1
ATOM 2215 C CA . TYR A 1 298 ? 8.544 1.655 -13.807 1.00 97.75 298 TYR A CA 1
ATOM 2216 C C . TYR A 1 298 ? 9.519 1.757 -12.629 1.00 97.75 298 TYR A C 1
ATOM 2218 O O . TYR A 1 298 ? 9.095 2.015 -11.505 1.00 97.75 298 TYR A O 1
ATOM 2226 N N . ALA A 1 299 ? 10.816 1.585 -12.881 1.00 97.19 299 ALA A N 1
ATOM 2227 C CA . ALA A 1 299 ? 11.870 1.772 -11.884 1.00 97.19 299 ALA A CA 1
ATOM 2228 C C . ALA A 1 299 ? 12.810 2.895 -12.340 1.00 97.19 299 ALA A C 1
ATOM 2230 O O . ALA A 1 299 ? 13.409 2.822 -13.414 1.00 97.19 299 ALA A O 1
ATOM 2231 N N . ARG A 1 300 ? 12.942 3.975 -11.568 1.00 95.56 300 ARG A N 1
ATOM 2232 C CA . ARG A 1 300 ? 13.722 5.136 -12.026 1.00 95.56 300 ARG A CA 1
ATOM 2233 C C . ARG A 1 300 ? 15.229 4.913 -11.877 1.00 95.56 300 ARG A C 1
ATOM 2235 O O . ARG A 1 300 ? 15.934 5.064 -12.878 1.00 95.56 300 ARG A O 1
ATOM 2242 N N . GLU A 1 301 ? 15.712 4.537 -10.692 1.00 95.25 301 GLU A N 1
ATOM 2243 C CA . GLU A 1 301 ? 17.160 4.448 -10.409 1.00 95.25 301 GLU A CA 1
ATOM 2244 C C . GLU A 1 301 ? 17.766 3.052 -10.642 1.00 95.25 301 GLU A C 1
ATOM 2246 O O . GLU A 1 301 ? 18.974 2.944 -10.840 1.00 95.25 301 GLU A O 1
ATOM 2251 N N . GLY A 1 302 ? 16.959 1.989 -10.737 1.00 94.31 302 GLY A N 1
ATOM 2252 C CA . GLY A 1 302 ? 17.449 0.677 -11.172 1.00 94.31 302 GLY A CA 1
ATOM 2253 C C . GLY A 1 302 ? 16.655 -0.514 -10.654 1.00 94.31 302 GLY A C 1
ATOM 2254 O O . GLY A 1 302 ? 15.751 -0.381 -9.827 1.00 94.31 302 GLY A O 1
ATOM 2255 N N . LEU A 1 303 ? 17.023 -1.697 -11.153 1.00 96.38 303 LEU A N 1
ATOM 2256 C CA . LEU A 1 303 ? 16.519 -2.977 -10.663 1.00 96.38 303 LEU A CA 1
ATOM 2257 C C . LEU A 1 303 ? 17.673 -3.955 -10.461 1.00 96.38 303 LEU A C 1
ATOM 2259 O O . LEU A 1 303 ? 18.412 -4.252 -11.401 1.00 96.38 303 LEU A O 1
ATOM 2263 N N . LYS A 1 304 ? 17.784 -4.493 -9.248 1.00 96.38 304 LYS A N 1
ATOM 2264 C CA . LYS A 1 304 ? 18.713 -5.558 -8.883 1.00 96.38 304 LYS A CA 1
ATOM 2265 C C . LYS A 1 304 ? 17.923 -6.809 -8.514 1.00 96.38 304 LYS A C 1
ATOM 2267 O O . LYS A 1 304 ? 17.112 -6.775 -7.596 1.00 96.38 304 LYS A O 1
ATOM 2272 N N . GLN A 1 305 ? 18.194 -7.909 -9.204 1.00 94.75 305 GLN A N 1
ATOM 2273 C CA . GLN A 1 305 ? 17.632 -9.223 -8.910 1.00 94.75 305 GLN A CA 1
ATOM 2274 C C . GLN A 1 305 ? 18.744 -10.180 -8.477 1.00 94.75 305 GLN A C 1
ATOM 2276 O O . GLN A 1 305 ? 19.735 -10.352 -9.192 1.00 94.75 305 GLN A O 1
ATOM 2281 N N . VAL A 1 306 ? 18.548 -10.836 -7.337 1.00 93.38 306 VAL A N 1
ATOM 2282 C CA . VAL A 1 306 ? 19.427 -11.856 -6.765 1.00 93.38 306 VAL A CA 1
ATOM 2283 C C . VAL A 1 306 ? 18.572 -13.074 -6.422 1.00 93.38 306 VAL A C 1
ATOM 2285 O O . VAL A 1 306 ? 17.725 -12.992 -5.545 1.00 93.38 306 VAL A O 1
ATOM 2288 N N . ASN A 1 307 ? 18.763 -14.193 -7.124 1.00 90.81 307 ASN A N 1
ATOM 2289 C CA . ASN A 1 307 ? 18.106 -15.492 -6.864 1.00 90.81 307 ASN A CA 1
ATOM 2290 C C . ASN A 1 307 ? 16.552 -15.546 -6.872 1.00 90.81 307 ASN A C 1
ATOM 2292 O O . ASN A 1 307 ? 15.995 -16.614 -6.629 1.00 90.81 307 ASN A O 1
ATOM 2296 N N . GLY A 1 308 ? 15.845 -14.459 -7.196 1.00 91.81 308 GLY A N 1
ATOM 2297 C CA . GLY A 1 308 ? 14.378 -14.426 -7.309 1.00 91.81 308 GLY A CA 1
ATOM 2298 C C . GLY A 1 308 ? 13.828 -14.669 -8.723 1.00 91.81 308 GLY A C 1
ATOM 2299 O O . GLY A 1 308 ? 14.576 -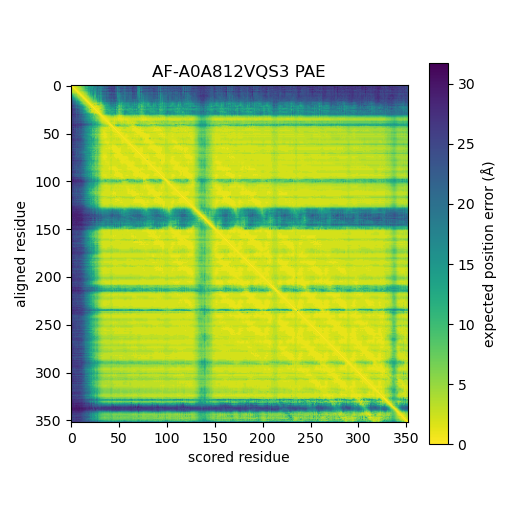14.774 -9.701 1.00 91.81 308 GLY A O 1
ATOM 2300 N N . GLU A 1 309 ? 12.500 -14.719 -8.844 1.00 95.19 309 GLU A N 1
ATOM 2301 C CA . GLU A 1 309 ? 11.773 -14.762 -10.120 1.00 95.19 309 GLU A CA 1
ATOM 2302 C C . GLU A 1 309 ? 11.025 -13.443 -10.364 1.00 95.19 309 GLU A C 1
ATOM 2304 O O . GLU A 1 309 ? 10.321 -12.940 -9.488 1.00 95.19 309 GLU A O 1
ATOM 2309 N N . ILE A 1 310 ? 11.137 -12.894 -11.576 1.00 96.38 310 ILE A N 1
ATOM 2310 C CA . ILE A 1 310 ? 10.265 -11.815 -12.057 1.00 96.38 310 ILE A CA 1
ATOM 2311 C C . ILE A 1 310 ? 9.509 -12.329 -13.278 1.00 96.38 310 ILE A C 1
ATOM 2313 O O . ILE A 1 310 ? 10.107 -12.668 -14.306 1.00 96.38 310 ILE A O 1
ATOM 2317 N N . ARG A 1 311 ? 8.179 -12.341 -13.186 1.00 97.12 311 ARG A N 1
ATOM 2318 C CA . ARG A 1 311 ? 7.272 -12.738 -14.263 1.00 97.12 311 ARG A CA 1
ATOM 2319 C C . ARG A 1 311 ? 6.421 -11.558 -14.707 1.00 97.12 311 ARG A C 1
ATOM 2321 O O . ARG A 1 311 ? 5.723 -10.947 -13.909 1.00 97.12 311 ARG A O 1
ATOM 2328 N N . LEU A 1 312 ? 6.422 -11.290 -16.006 1.00 97.56 312 LEU A N 1
ATOM 2329 C CA . LEU A 1 312 ? 5.605 -10.261 -16.640 1.00 97.56 312 LEU A CA 1
ATOM 2330 C C . LEU A 1 312 ? 4.765 -10.899 -17.734 1.00 97.56 312 LEU A C 1
ATOM 2332 O O . LEU A 1 312 ? 5.301 -11.483 -18.678 1.00 97.56 312 LEU A O 1
ATOM 2336 N N . GLU A 1 313 ? 3.449 -10.793 -17.623 1.00 97.75 313 GLU A N 1
ATOM 2337 C CA . GLU A 1 313 ? 2.534 -11.435 -18.550 1.00 97.75 313 GLU A CA 1
ATOM 2338 C C . GLU A 1 313 ? 1.405 -10.504 -18.985 1.00 97.75 313 GLU A C 1
ATOM 2340 O O . GLU A 1 313 ? 0.625 -10.006 -18.174 1.00 97.75 313 GLU A O 1
ATOM 2345 N N . ASN A 1 314 ? 1.272 -10.345 -20.305 1.00 97.62 314 ASN A N 1
ATOM 2346 C CA . ASN A 1 314 ? 0.238 -9.536 -20.950 1.00 97.62 314 ASN A CA 1
ATOM 2347 C C . ASN A 1 314 ? 0.212 -8.076 -20.456 1.00 97.62 314 ASN A C 1
ATOM 2349 O O . ASN A 1 314 ? -0.847 -7.449 -20.455 1.00 97.62 314 ASN A O 1
ATOM 2353 N N . CYS A 1 315 ? 1.356 -7.537 -20.032 1.00 97.44 315 CYS A N 1
ATOM 2354 C CA . CYS A 1 315 ? 1.468 -6.136 -19.651 1.00 97.44 315 CYS A CA 1
ATOM 2355 C C . CYS A 1 315 ? 1.575 -5.239 -20.892 1.00 97.44 315 CYS A C 1
ATOM 2357 O O . CYS A 1 315 ? 2.163 -5.621 -21.911 1.00 97.44 315 CYS A O 1
ATOM 2359 N N . THR A 1 316 ? 1.012 -4.036 -20.829 1.00 97.88 316 THR A N 1
ATOM 2360 C CA . THR A 1 316 ? 1.046 -3.102 -21.962 1.00 97.88 316 THR A CA 1
ATOM 2361 C C . THR A 1 316 ? 1.431 -1.704 -21.532 1.00 97.88 316 THR A C 1
ATOM 2363 O O . THR A 1 316 ? 0.935 -1.230 -20.516 1.00 97.88 316 THR A O 1
ATOM 2366 N N . ALA A 1 317 ? 2.238 -1.030 -22.345 1.00 97.12 317 ALA A N 1
ATOM 2367 C CA . ALA A 1 317 ? 2.566 0.375 -22.160 1.00 97.12 317 ALA A CA 1
ATOM 2368 C C . ALA A 1 317 ? 2.252 1.193 -23.406 1.00 97.12 317 ALA A C 1
ATOM 2370 O O . ALA A 1 317 ? 2.457 0.721 -24.525 1.00 97.12 317 ALA A O 1
ATOM 2371 N N . GLY A 1 318 ? 1.786 2.424 -23.229 1.00 94.88 318 GLY A N 1
ATOM 2372 C CA . GLY A 1 318 ? 1.519 3.306 -24.355 1.00 94.88 318 GLY A CA 1
ATOM 2373 C C . GLY A 1 318 ? 2.779 3.755 -25.084 1.00 94.88 318 GLY A C 1
ATOM 2374 O O . GLY A 1 318 ? 2.763 3.788 -26.310 1.00 94.88 318 GLY A O 1
ATOM 2375 N N . ARG A 1 319 ? 3.868 4.020 -24.350 1.00 94.69 319 ARG A N 1
ATOM 2376 C CA . ARG A 1 319 ? 5.098 4.602 -24.901 1.00 94.69 319 ARG A CA 1
ATOM 2377 C C . ARG A 1 319 ? 6.298 3.651 -24.893 1.00 94.69 319 ARG A C 1
ATOM 2379 O O . ARG A 1 319 ? 6.751 3.280 -25.967 1.00 94.69 319 ARG A O 1
ATOM 2386 N N . ALA A 1 320 ? 6.806 3.245 -23.727 1.00 94.62 320 ALA A N 1
ATOM 2387 C CA . ALA A 1 320 ? 7.939 2.319 -23.631 1.00 94.62 320 ALA A CA 1
ATOM 2388 C C . ALA A 1 320 ? 7.794 1.294 -22.495 1.00 94.62 320 ALA A C 1
ATOM 2390 O O . ALA A 1 320 ? 7.076 1.488 -21.516 1.00 94.62 320 ALA A O 1
ATOM 2391 N N . GLY A 1 321 ? 8.513 0.174 -22.608 1.00 93.75 321 GLY A N 1
ATOM 2392 C CA . GLY A 1 321 ? 8.604 -0.822 -21.536 1.00 93.75 321 GLY A CA 1
ATOM 2393 C C . GLY A 1 321 ? 7.270 -1.498 -21.217 1.00 93.75 321 GLY A C 1
ATOM 2394 O O . GLY A 1 321 ? 6.769 -1.398 -20.103 1.00 93.75 321 GLY A O 1
ATOM 2395 N N . GLY A 1 322 ? 6.695 -2.225 -22.183 1.00 91.94 322 GLY A N 1
ATOM 2396 C CA . GLY A 1 322 ? 5.412 -2.924 -22.009 1.00 91.94 322 GLY A CA 1
ATOM 2397 C C . GLY A 1 322 ? 5.325 -3.794 -20.751 1.00 91.94 322 GLY A C 1
ATOM 2398 O O . GLY A 1 322 ? 4.265 -3.888 -20.148 1.00 91.94 322 GLY A O 1
ATOM 2399 N N . GLY A 1 323 ? 6.447 -4.395 -20.345 1.00 95.12 323 GLY A N 1
ATOM 2400 C CA . GLY A 1 323 ? 6.612 -5.042 -19.044 1.00 95.12 323 GLY A CA 1
ATOM 2401 C C . GLY A 1 323 ? 7.287 -4.112 -18.034 1.00 95.12 323 GLY A C 1
ATOM 2402 O O . GLY A 1 323 ? 6.632 -3.612 -17.129 1.00 95.12 323 GLY A O 1
ATOM 2403 N N . ILE A 1 324 ? 8.594 -3.888 -18.188 1.00 96.81 324 ILE A N 1
ATOM 2404 C CA . ILE A 1 324 ? 9.389 -3.028 -17.300 1.00 96.81 324 ILE A CA 1
ATOM 2405 C C . ILE A 1 324 ? 10.000 -1.879 -18.096 1.00 96.81 324 ILE A C 1
ATOM 2407 O O . ILE A 1 324 ? 10.459 -2.081 -19.222 1.00 96.81 324 ILE A O 1
ATOM 2411 N N . TYR A 1 325 ? 10.040 -0.698 -17.487 1.00 96.06 325 TYR A N 1
ATOM 2412 C CA . TYR A 1 325 ? 10.827 0.442 -17.940 1.00 96.06 325 TYR A CA 1
ATOM 2413 C C . TYR A 1 325 ? 11.807 0.877 -16.844 1.00 96.06 325 TYR A C 1
ATOM 2415 O O . TYR A 1 325 ? 11.401 1.066 -15.697 1.00 96.06 325 TYR A O 1
ATOM 2423 N N . ILE A 1 326 ? 13.087 1.036 -17.200 1.00 95.88 326 ILE A N 1
ATOM 2424 C CA . ILE A 1 326 ? 14.136 1.551 -16.308 1.00 95.88 326 ILE A CA 1
ATOM 2425 C C . ILE A 1 326 ? 14.659 2.863 -16.889 1.00 95.88 326 ILE A C 1
ATOM 2427 O O . ILE A 1 326 ? 15.140 2.877 -18.019 1.00 95.88 326 ILE A O 1
ATOM 2431 N N . SER A 1 327 ? 14.537 3.965 -16.143 1.00 93.19 327 SER A N 1
ATOM 2432 C CA . SER A 1 327 ? 14.746 5.306 -16.715 1.00 93.19 327 SER A CA 1
ATOM 2433 C C . SER A 1 327 ? 16.190 5.801 -16.690 1.00 93.19 327 SER A C 1
ATOM 2435 O O . SER A 1 327 ? 16.629 6.398 -17.668 1.00 93.19 327 SER A O 1
ATOM 2437 N N . LYS A 1 328 ? 16.881 5.672 -15.555 1.00 92.06 328 LYS A N 1
ATOM 2438 C CA . LYS A 1 328 ? 18.257 6.166 -15.364 1.00 92.06 328 LYS A CA 1
ATOM 2439 C C . LYS A 1 328 ? 19.227 5.046 -15.006 1.00 92.06 328 LYS A C 1
ATOM 2441 O O . LYS A 1 328 ? 20.407 5.129 -15.326 1.00 92.06 328 LYS A O 1
ATOM 2446 N N . GLY A 1 329 ? 18.715 4.034 -14.314 1.00 84.12 329 GLY A N 1
ATOM 2447 C CA . GLY A 1 329 ? 19.486 2.914 -13.806 1.00 84.12 329 GLY A CA 1
ATOM 2448 C C . GLY A 1 329 ? 19.883 1.867 -14.833 1.00 84.12 329 GLY A C 1
ATOM 2449 O O . GLY A 1 329 ? 19.619 1.967 -16.029 1.00 84.12 329 GLY A O 1
ATOM 2450 N N . SER A 1 330 ? 20.461 0.790 -14.307 1.00 82.88 330 SER A N 1
ATOM 2451 C CA . SER A 1 330 ? 20.701 -0.451 -15.042 1.00 82.88 330 SER A CA 1
ATOM 2452 C C . SER A 1 330 ? 19.868 -1.593 -14.462 1.00 82.88 330 SER A C 1
ATOM 2454 O O . SER A 1 330 ? 19.448 -1.557 -13.303 1.00 82.88 330 SER A O 1
ATOM 2456 N N . LEU A 1 331 ? 19.630 -2.609 -15.289 1.00 85.06 331 LEU A N 1
ATOM 2457 C CA . LEU A 1 331 ? 19.167 -3.912 -14.833 1.00 85.06 331 LEU A CA 1
ATOM 2458 C C . LEU A 1 331 ? 20.388 -4.740 -14.431 1.00 85.06 331 LEU A C 1
ATOM 2460 O O . LEU A 1 331 ? 21.249 -5.015 -15.268 1.00 85.06 331 LEU A O 1
ATOM 2464 N N . GLN A 1 332 ? 20.449 -5.159 -13.172 1.00 80.69 332 GLN A N 1
ATOM 2465 C CA . GLN A 1 332 ? 21.484 -6.052 -12.665 1.00 80.69 332 GLN A CA 1
ATOM 2466 C C . GLN A 1 332 ? 20.848 -7.375 -12.256 1.00 80.69 332 GLN A C 1
ATOM 2468 O O . GLN A 1 332 ? 20.151 -7.456 -11.248 1.00 80.69 332 GLN A O 1
ATOM 2473 N N . GLN A 1 333 ? 21.096 -8.418 -13.043 1.00 78.12 333 GLN A N 1
ATOM 2474 C CA . GLN A 1 333 ? 20.678 -9.775 -12.716 1.00 78.12 333 GLN A CA 1
ATOM 2475 C C . GLN A 1 333 ? 21.899 -10.568 -12.254 1.00 78.12 333 GLN A C 1
ATOM 2477 O O . GLN A 1 333 ? 22.806 -10.838 -13.042 1.00 78.12 333 GLN A O 1
ATOM 2482 N N . LEU A 1 334 ? 21.929 -10.928 -10.971 1.00 60.31 334 LEU A N 1
ATOM 2483 C CA . LEU A 1 334 ? 22.996 -11.727 -10.384 1.00 60.31 334 LEU A CA 1
ATOM 2484 C C . LEU A 1 334 ? 22.448 -13.101 -9.999 1.00 60.31 334 LEU A C 1
ATOM 2486 O O . LEU A 1 334 ? 21.711 -13.257 -9.027 1.00 60.31 334 LEU A O 1
ATOM 2490 N N . HIS A 1 335 ? 22.830 -14.111 -10.774 1.00 64.81 335 HIS A N 1
ATOM 2491 C CA . HIS A 1 335 ? 22.467 -15.501 -10.519 1.00 64.81 335 HIS A CA 1
ATOM 2492 C C . HIS A 1 335 ? 23.585 -16.170 -9.716 1.00 64.81 335 HIS A C 1
ATOM 2494 O O . HIS A 1 335 ? 24.613 -16.534 -10.286 1.00 64.81 335 HIS A O 1
ATOM 2500 N N . LEU A 1 336 ? 23.426 -16.291 -8.393 1.00 54.25 336 LEU A N 1
ATOM 2501 C CA . LEU A 1 336 ? 24.475 -16.846 -7.522 1.00 54.25 336 LEU A CA 1
ATOM 2502 C C . LEU A 1 336 ? 24.440 -18.379 -7.448 1.00 54.25 336 LEU A C 1
ATOM 2504 O O . LEU A 1 336 ? 25.438 -18.989 -7.067 1.00 54.25 336 LEU A O 1
ATOM 2508 N N . VAL A 1 337 ? 23.339 -19.023 -7.858 1.00 48.09 337 VAL A N 1
ATOM 2509 C CA . VAL A 1 337 ? 23.208 -20.489 -7.843 1.00 48.09 337 VAL A CA 1
ATOM 2510 C C . VAL A 1 337 ? 22.489 -20.983 -9.100 1.00 48.09 337 VAL A C 1
ATOM 2512 O O . VAL A 1 337 ? 21.390 -20.536 -9.413 1.00 48.09 337 VAL A O 1
ATOM 2515 N N . ARG A 1 338 ? 23.085 -21.947 -9.820 1.00 43.06 338 ARG A N 1
ATOM 2516 C CA . ARG A 1 338 ? 22.446 -22.673 -10.938 1.00 43.06 338 ARG A CA 1
ATOM 2517 C C . ARG A 1 338 ? 21.141 -23.334 -10.453 1.00 43.06 338 ARG A C 1
ATOM 2519 O O . ARG A 1 338 ? 21.207 -24.440 -9.928 1.00 43.06 338 ARG A O 1
ATOM 2526 N N . GLY A 1 339 ? 19.973 -22.703 -10.617 1.00 45.59 339 GLY A N 1
ATOM 2527 C CA . GLY A 1 339 ? 18.727 -23.375 -10.224 1.00 45.59 339 GLY A CA 1
ATOM 2528 C C . GLY A 1 339 ? 17.387 -22.715 -10.538 1.00 45.59 339 GLY A C 1
ATOM 2529 O O . GLY A 1 339 ? 16.579 -23.349 -11.205 1.00 45.59 339 GLY A O 1
ATOM 2530 N N . SER A 1 340 ? 17.102 -21.504 -10.054 1.00 56.31 340 SER A N 1
ATOM 2531 C CA . SER A 1 340 ? 15.689 -21.066 -9.966 1.00 56.31 340 SER A CA 1
ATOM 2532 C C . SER A 1 340 ? 15.415 -19.577 -10.174 1.00 56.31 340 SER A C 1
ATOM 2534 O O . SER A 1 340 ? 14.257 -19.205 -10.315 1.00 56.31 340 SER A O 1
ATOM 2536 N N . GLY A 1 341 ? 16.443 -18.730 -10.245 1.00 59.62 341 GLY A N 1
ATOM 2537 C CA . GLY A 1 341 ? 16.271 -17.323 -10.605 1.00 59.62 341 GLY A CA 1
ATOM 2538 C C . GLY A 1 341 ? 15.972 -17.139 -12.096 1.00 59.62 341 GLY A C 1
ATOM 2539 O O . GLY A 1 341 ? 16.627 -17.752 -12.944 1.00 59.62 341 GLY A O 1
ATOM 2540 N N . GLY A 1 342 ? 14.983 -16.307 -12.429 1.00 77.44 342 GLY A N 1
ATOM 2541 C CA . GLY A 1 342 ? 14.539 -16.122 -13.809 1.00 77.44 342 GLY A CA 1
ATOM 2542 C C . GLY A 1 342 ? 13.827 -14.797 -14.058 1.00 77.44 342 GLY A C 1
ATOM 2543 O O . GLY A 1 342 ? 13.140 -14.256 -13.194 1.00 77.44 342 GLY A O 1
ATOM 2544 N N . PHE A 1 343 ? 13.982 -14.284 -15.277 1.00 82.69 343 PHE A N 1
ATOM 2545 C CA . PHE A 1 343 ? 13.237 -13.133 -15.775 1.00 82.69 343 PHE A CA 1
ATOM 2546 C C . PHE A 1 343 ? 12.410 -13.586 -16.977 1.00 82.69 343 PHE A C 1
ATOM 2548 O O . PHE A 1 343 ? 12.960 -13.956 -18.017 1.00 82.69 343 PHE A O 1
ATOM 2555 N N . ARG A 1 344 ? 11.082 -13.609 -16.834 1.00 87.38 344 ARG A N 1
ATOM 2556 C CA . ARG A 1 344 ? 10.171 -14.138 -17.854 1.00 87.38 344 ARG A CA 1
ATOM 2557 C C . ARG A 1 344 ? 9.202 -13.064 -18.325 1.00 87.38 344 ARG A C 1
ATOM 2559 O O . ARG A 1 344 ? 8.337 -12.633 -17.572 1.00 87.38 344 ARG A O 1
ATOM 2566 N N . VAL A 1 345 ? 9.285 -12.712 -19.607 1.00 85.44 345 VAL A N 1
ATOM 2567 C CA . VAL A 1 345 ? 8.365 -11.772 -20.263 1.00 85.44 345 VAL A CA 1
ATOM 2568 C C . VAL A 1 345 ? 7.527 -12.512 -21.293 1.00 85.44 345 VAL A C 1
ATOM 2570 O O . VAL A 1 345 ? 8.048 -13.077 -22.252 1.00 85.44 345 VAL A O 1
ATOM 2573 N N . VAL A 1 346 ? 6.211 -12.504 -21.113 1.00 84.50 346 VAL A N 1
ATOM 2574 C CA . VAL A 1 346 ? 5.255 -13.162 -22.005 1.00 84.50 346 VAL A CA 1
ATOM 2575 C C . VAL A 1 346 ? 4.273 -12.122 -22.521 1.00 84.50 346 VAL A C 1
ATOM 2577 O O . VAL A 1 346 ? 3.515 -11.533 -21.757 1.00 84.50 346 VAL A O 1
ATOM 2580 N N . ARG A 1 347 ? 4.262 -11.912 -23.843 1.00 87.19 347 ARG A N 1
ATOM 2581 C CA . ARG A 1 347 ? 3.257 -11.086 -24.543 1.00 87.19 347 ARG A CA 1
ATOM 2582 C C . ARG A 1 347 ? 3.129 -9.647 -24.019 1.00 87.19 347 ARG A C 1
ATOM 2584 O O . ARG A 1 347 ? 2.054 -9.061 -24.104 1.00 87.19 347 ARG A O 1
ATOM 2591 N N . CYS A 1 348 ? 4.213 -9.067 -23.511 1.00 86.19 348 CYS A N 1
ATOM 2592 C CA . CYS A 1 348 ? 4.221 -7.652 -23.153 1.00 86.19 348 CYS A CA 1
ATOM 2593 C C . CYS A 1 348 ? 4.412 -6.785 -24.405 1.00 86.19 348 CYS A C 1
ATOM 2595 O O . CYS A 1 348 ? 5.172 -7.164 -25.297 1.00 86.19 348 CYS A O 1
ATOM 2597 N N . ARG A 1 349 ? 3.715 -5.646 -24.499 1.00 88.81 349 ARG A N 1
ATOM 2598 C CA . ARG A 1 349 ? 3.726 -4.787 -25.701 1.00 88.81 349 ARG A CA 1
ATOM 2599 C C . ARG A 1 349 ? 3.870 -3.314 -25.363 1.00 88.81 349 ARG A C 1
ATOM 2601 O O . ARG A 1 349 ? 3.375 -2.863 -24.334 1.00 88.81 349 ARG A O 1
ATOM 2608 N N . SER A 1 350 ? 4.502 -2.575 -26.264 1.00 85.19 350 SER A N 1
ATOM 2609 C CA . SER A 1 350 ? 4.515 -1.118 -26.249 1.00 85.19 350 SER A CA 1
ATOM 2610 C C . SER A 1 350 ? 4.087 -0.571 -27.611 1.00 85.19 350 SER A C 1
ATOM 2612 O O . SER A 1 350 ? 4.272 -1.272 -28.607 1.00 85.19 350 SER A O 1
ATOM 2614 N N . TYR A 1 351 ? 3.465 0.610 -27.645 1.00 86.94 351 TYR A N 1
ATOM 2615 C CA . TYR A 1 351 ? 2.848 1.180 -28.854 1.00 86.94 351 TYR A CA 1
ATOM 2616 C C . TYR A 1 351 ? 3.483 2.500 -29.325 1.00 86.94 351 TYR A C 1
ATOM 2618 O O . TYR A 1 351 ? 2.959 3.099 -30.268 1.00 86.94 351 TYR A O 1
ATOM 2626 N N . GLY A 1 352 ? 4.549 2.955 -28.660 1.00 69.56 352 GLY A N 1
ATOM 2627 C CA . GLY A 1 352 ? 5.219 4.232 -28.915 1.00 69.56 352 GLY A CA 1
ATOM 2628 C C . GLY A 1 352 ? 6.441 4.152 -29.809 1.00 69.56 352 GLY A C 1
ATOM 2629 O O . GLY A 1 352 ? 6.915 3.027 -30.093 1.00 69.56 352 GLY A O 1
#

Secondary structure (DSSP, 8-state):
----PPPTTTT-----------HHHHHHTT-SPPEEPP---GGGEEEE-SEEEE-TT-EEE-S-EEEEEEEEEEEEESS-EEESS-EEEEEEEEEEE-S-EESS-SEEEEEEEEE-TT-EEEEE--EE-----PPPTTS---GGGGTTS-SSEEEEEEEESSSEEEEES-EEEESSSEEEEEEEEEE-SSEEEEES-EEEEE-SSEEEE--SSSTT-SEEEESSEEEEES-EESSSB-SSEEEESS-EEEESSEEEEES-EESB-SSEEESSEEEEESSEEEEES-EE-TT-B-SSEEESSEEEEES-EEEEES-EESSB-SSEEESSS-EEEE--STTS-EEEEES-EE--

Nearest PDB structures (foldseek):
  3lyc-assembly8_O  TM=3.182E-01  e=2.957E+00  Parabacteroides distasonis ATCC 8503
  3lyc-assembly2_C  TM=3.458E-01  e=4.131E+00  Parabacteroides distasonis ATCC 8503

pLDDT: mean 88.52, std 15.78, range [35.06, 98.88]

Solvent-accessible surface area (backbone atoms only — not comparable to full-atom values): 15327 Å² total; per-residue (Å²): 140,85,84,82,84,78,74,91,74,80,78,75,77,74,82,73,71,73,78,67,70,56,68,75,57,44,52,77,68,65,72,64,79,62,42,73,62,68,63,64,45,65,94,40,41,36,82,42,73,46,51,29,30,33,52,63,91,33,41,62,25,81,51,49,30,30,43,36,21,35,85,75,15,34,39,38,30,64,18,39,42,36,24,62,21,36,38,36,41,32,40,25,36,38,38,34,39,74,55,58,80,34,69,30,16,40,37,33,28,68,25,43,40,32,36,33,58,84,13,42,39,36,39,30,30,14,31,18,66,34,84,68,80,72,69,61,96,88,49,79,85,56,79,82,58,56,52,35,24,5,1,29,31,9,16,26,13,40,35,31,56,31,14,36,42,37,32,33,50,8,26,8,30,33,0,0,21,31,19,26,24,64,68,9,39,40,28,48,26,31,38,38,40,31,33,50,9,31,7,59,36,24,3,0,16,27,25,30,38,29,42,88,84,48,85,83,17,21,43,40,32,46,30,32,38,41,38,27,31,47,6,30,5,68,66,31,35,0,0,16,31,22,28,39,60,6,38,40,38,34,39,34,30,38,40,38,26,32,50,6,28,10,25,28,1,0,15,28,21,32,49,26,42,38,38,34,39,34,34,40,38,37,27,34,48,5,26,14,34,72,84,8,36,0,0,19,27,24,25,34,50,16,38,38,40,32,53,20,32,40,40,31,32,51,8,30,9,19,34,38,30,10,33,60,27,65,73,74,36,58,84,44,80,48,77,86,61,100,80,72,51,46,80,45,80,41,77,49,40,54,73,93

Mean predicted aligned 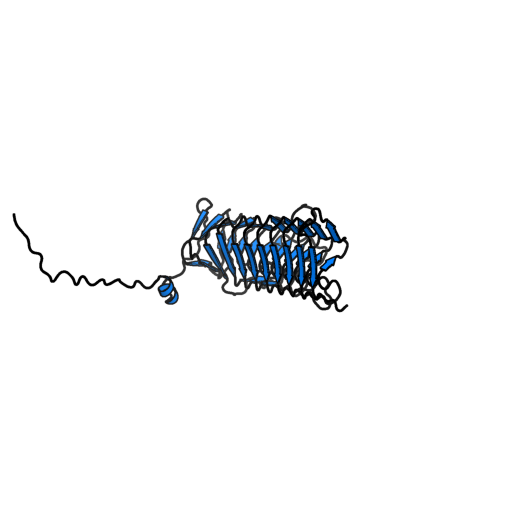error: 7.2 Å

Radius of gyration: 24.28 Å; Cα contacts (8 Å, |Δi|>4): 1303; chains: 1; bounding box: 69×78×78 Å

Sequence (352 aa):
MFMIAWPAWARCLCVILAVFPRASHMERLGMVQPTVLDARCDSGQRQLSGHYLVPEVGRTFSDDCHLLGLPGTRIVLHGPLTFEGNIKLSGNLTITGTGEKWEQACFGTWGVLTVANDSTISISNCINRRAVSLPGRGHPFDQSYKFTSGGCISAEGVVVEGGFLSVRECHGNAGGGINVGMAGFVQKGGKVHIEDCYAEQQGGGMTIVGTEEEEGVGLHMDGGTLLFRNCTADSDYGGGLLVFEGPMIQKGGDIHFKDCTANFGGGAYVERNVIQEDGAMEFLRCKSSRWGDGGGMYAREGLKQVNGEIRLENCTAGRAGGGIYISKGSLQQLHLVRGSGGFRVVRCRSYG